Protein AF-A0A0H4SZU3-F1 (afdb_monomer)

Solvent-accessible surface area (backbone atoms only — not comparable to full-atom values): 15158 Å² total; per-residue (Å²): 132,85,80,82,52,77,74,52,58,73,70,53,52,63,69,58,50,40,50,52,24,58,76,71,74,43,83,69,81,79,54,65,67,61,48,42,52,54,54,49,53,54,66,75,46,71,90,87,86,88,85,87,83,88,83,86,90,81,87,85,87,89,80,91,82,87,86,86,85,83,88,84,84,89,82,82,82,88,76,73,66,69,71,74,76,61,68,74,71,88,71,77,79,74,81,74,88,73,49,71,70,58,69,69,43,54,51,30,43,55,51,35,54,58,52,54,74,75,48,78,90,61,58,19,83,62,27,90,79,36,86,91,40,54,59,68,64,57,84,67,78,54,88,83,35,52,45,62,69,59,38,86,95,41,75,72,71,95,54,82,86,77,59,64,47,76,83,37,57,82,43,44,98,80,60,25,38,74,40,84,32,82,56,67,72,63,58,74,82,56,53,47,49,49,32,25,41,32,68,44,89,85,52,52,70,72,61,47,50,55,42,48,53,57,26,54,79,67,59,35,49,59,75,74,74,77,82,90,128

Radius of gyration: 34.14 Å; Cα contacts (8 Å, |Δi|>4): 196; chains: 1; bounding box: 71×80×80 Å

Foldseek 3Di:
DDQDDLVVLVVDDLVVLLVLCVVVVHDSDDDSVVSSVVSVVCVVDPDDDDDDDDDDDDDDDDDDDDDDDDDDDDDDDPDPVVVVVPPDPPPPPDDADAADDDPVLVVLLVQQVVLVVVADPQFDVCCVPDVVGHRDHDDDDDPPDCQNVVPPVDHHDDDPVSDGDPSNPCADSSQAREDEDDAQVSLVPDDQRRHAYEYDPPHDPVRLVVNVVSCVVVNHHYPDDDDDD

Sequence (229 aa):
MTRPTPAEVRKMRKAELVAWCKELGLDVEGTVDTLRTRLLENIEKPPAEEAEGAPSAAEPAKAEEEPEEPQPEEAEPEAEEEEEAGRKTEGAHAPKAKPKLDPKVAQALKLRRVIASRRPAFRHQEWFRYQRLGEKWRNPKGMHSKIHRHFGYRPNVPSIGYRGPKAARGLHPSGFREVLVHNLRELEGIDPKVQAARIAGTVGTRKRLEIQAAAAEKGIRVLNRREEE

Structure (mmCIF, N/CA/C/O backbone):
data_AF-A0A0H4SZU3-F1
#
_entry.id   AF-A0A0H4SZU3-F1
#
loop_
_atom_site.group_PDB
_atom_site.id
_atom_site.type_symbol
_atom_site.label_atom_id
_atom_site.label_alt_id
_atom_site.label_comp_id
_atom_site.label_asym_id
_atom_site.label_entity_id
_atom_site.label_seq_id
_atom_site.pdbx_PDB_ins_code
_atom_site.Cartn_x
_atom_site.Cartn_y
_atom_site.Cartn_z
_atom_site.occupancy
_atom_site.B_iso_or_equiv
_atom_site.auth_seq_id
_atom_site.auth_comp_id
_atom_site.auth_asym_id
_atom_site.auth_atom_id
_atom_site.pdbx_PDB_model_num
ATOM 1 N N . MET A 1 1 ? -6.830 -63.341 16.239 1.00 55.31 1 MET A N 1
ATOM 2 C CA . MET A 1 1 ? -6.079 -62.113 16.576 1.00 55.31 1 MET A CA 1
ATOM 3 C C . MET A 1 1 ? -7.063 -61.106 17.146 1.00 55.31 1 MET A C 1
ATOM 5 O O . MET A 1 1 ? -8.159 -60.998 16.608 1.00 55.31 1 MET A O 1
ATOM 9 N N . THR A 1 2 ? -6.725 -60.444 18.251 1.00 74.88 2 THR A N 1
ATOM 10 C CA . THR A 1 2 ? -7.571 -59.404 18.863 1.00 74.88 2 THR A CA 1
ATOM 11 C C . THR A 1 2 ? -7.618 -58.183 17.944 1.00 74.88 2 THR A C 1
ATOM 13 O O . THR A 1 2 ? -6.581 -57.788 17.415 1.00 74.88 2 THR A O 1
ATOM 16 N N . ARG A 1 3 ? -8.809 -57.613 17.714 1.00 80.25 3 ARG A N 1
ATOM 17 C CA . ARG A 1 3 ? -8.973 -56.394 16.899 1.00 80.25 3 ARG A CA 1
ATOM 18 C C . ARG A 1 3 ? -8.253 -55.207 17.570 1.00 80.25 3 ARG A C 1
ATOM 20 O O . ARG A 1 3 ? -8.253 -55.154 18.801 1.00 80.25 3 ARG A O 1
ATOM 27 N N . PRO A 1 4 ? -7.670 -54.264 16.804 1.00 86.88 4 PRO A N 1
ATOM 28 C CA . PRO A 1 4 ? -6.975 -53.116 17.377 1.00 86.88 4 PRO A CA 1
ATOM 29 C C . PRO A 1 4 ? -7.969 -52.163 18.047 1.00 86.88 4 PRO A C 1
ATOM 31 O O . PRO A 1 4 ? -9.104 -52.009 17.588 1.00 86.88 4 PRO A O 1
ATOM 34 N N . THR A 1 5 ? -7.550 -51.500 19.126 1.00 87.50 5 THR A N 1
ATOM 35 C CA . THR A 1 5 ? -8.418 -50.539 19.827 1.00 87.50 5 THR A CA 1
ATOM 36 C C . THR A 1 5 ? -8.509 -49.208 19.063 1.00 87.50 5 THR A C 1
ATOM 38 O O . THR A 1 5 ? -7.564 -48.825 18.364 1.00 87.50 5 THR A O 1
ATOM 41 N N . PRO A 1 6 ? -9.593 -48.417 19.210 1.00 88.12 6 PRO A N 1
ATOM 42 C CA . PRO A 1 6 ? -9.706 -47.115 18.540 1.00 88.12 6 PRO A CA 1
ATOM 43 C C . PRO A 1 6 ? -8.552 -46.144 18.852 1.00 88.12 6 PRO A C 1
ATOM 45 O O . PRO A 1 6 ? -8.162 -45.334 18.008 1.00 88.12 6 PRO A O 1
ATOM 48 N N . ALA A 1 7 ? -7.976 -46.233 20.056 1.00 87.44 7 ALA A N 1
ATOM 49 C CA . ALA A 1 7 ? -6.823 -45.432 20.462 1.00 87.44 7 ALA A CA 1
ATOM 50 C C . ALA A 1 7 ? -5.539 -45.828 19.709 1.00 87.44 7 ALA A C 1
ATOM 52 O O . ALA A 1 7 ? -4.743 -44.956 19.350 1.00 87.44 7 ALA A O 1
ATOM 53 N N . GLU A 1 8 ? -5.355 -47.119 19.429 1.00 88.69 8 GLU A N 1
ATOM 54 C CA . GLU A 1 8 ? -4.227 -47.635 18.649 1.00 88.69 8 GLU A CA 1
ATOM 55 C C . GLU A 1 8 ? -4.334 -47.215 17.181 1.00 88.69 8 GLU A C 1
ATOM 57 O O . GLU A 1 8 ? -3.371 -46.682 16.629 1.00 88.69 8 GLU A O 1
ATOM 62 N N . VAL A 1 9 ? -5.521 -47.326 16.573 1.00 89.38 9 VAL A N 1
ATOM 63 C CA . VAL A 1 9 ? -5.770 -46.939 15.168 1.00 89.38 9 VAL A CA 1
ATOM 64 C C . VAL A 1 9 ? -5.398 -45.475 14.890 1.00 89.38 9 VAL A C 1
ATOM 66 O O . VAL A 1 9 ? -4.856 -45.141 13.830 1.00 89.38 9 VAL A O 1
ATOM 69 N N . ARG A 1 10 ? -5.621 -44.580 15.861 1.00 88.12 10 ARG A N 1
ATOM 70 C CA . ARG A 1 10 ? -5.244 -43.159 15.751 1.00 88.12 10 ARG A CA 1
ATOM 71 C C . ARG A 1 10 ? -3.725 -42.943 15.728 1.00 88.12 10 ARG A C 1
ATOM 73 O O . ARG A 1 10 ? -3.267 -42.000 15.084 1.00 88.12 10 ARG A O 1
ATOM 80 N N . LYS A 1 11 ? -2.948 -43.809 16.388 1.00 91.88 11 LYS A N 1
ATOM 81 C CA . LYS A 1 11 ? -1.477 -43.726 16.479 1.00 91.88 11 LYS A CA 1
ATOM 82 C C . LYS A 1 11 ? -0.752 -44.500 15.370 1.00 91.88 11 LYS A C 1
ATOM 84 O O . LYS A 1 11 ? 0.417 -44.213 15.114 1.00 91.88 11 LYS A O 1
ATOM 89 N N . MET A 1 12 ? -1.435 -45.424 14.692 1.00 92.19 12 MET A N 1
ATOM 90 C CA . MET A 1 12 ? -0.843 -46.265 13.650 1.00 92.19 12 MET A CA 1
ATOM 91 C C . MET A 1 12 ? -0.303 -45.472 12.455 1.00 92.19 12 MET A C 1
ATOM 93 O O . MET A 1 12 ? -0.865 -44.451 12.024 1.00 92.19 12 MET A O 1
ATOM 97 N N . ARG A 1 13 ? 0.795 -45.988 11.894 1.00 93.06 13 ARG A N 1
ATOM 98 C CA . ARG A 1 13 ? 1.403 -45.502 10.648 1.00 93.06 13 ARG A CA 1
ATOM 99 C C . ARG A 1 13 ? 0.680 -46.095 9.435 1.00 93.06 13 ARG A C 1
ATOM 101 O O . ARG A 1 13 ? 0.005 -47.114 9.521 1.00 93.06 13 ARG A O 1
ATOM 108 N N . LYS A 1 14 ? 0.862 -45.487 8.256 1.00 93.31 14 LYS A N 1
ATOM 109 C CA . LYS A 1 14 ? 0.172 -45.904 7.017 1.00 93.31 14 LYS A CA 1
ATOM 110 C C . LYS A 1 14 ? 0.343 -47.396 6.690 1.00 93.31 14 LYS A C 1
ATOM 112 O O . LYS A 1 14 ? -0.614 -48.026 6.264 1.00 93.31 14 LYS A O 1
ATOM 117 N N . ALA A 1 15 ? 1.540 -47.949 6.884 1.00 92.31 15 ALA A N 1
ATOM 118 C CA . ALA A 1 15 ? 1.821 -49.358 6.605 1.00 92.31 15 ALA A CA 1
ATOM 119 C C . ALA A 1 15 ? 0.995 -50.315 7.486 1.00 92.31 15 ALA A C 1
ATOM 121 O O . ALA A 1 15 ? 0.461 -51.295 6.978 1.00 92.31 15 ALA A O 1
ATOM 122 N N . GLU A 1 16 ? 0.838 -49.990 8.771 1.00 92.31 16 GLU A N 1
ATOM 123 C CA . GLU A 1 16 ? 0.053 -50.773 9.736 1.00 92.31 16 GLU A CA 1
ATOM 124 C C . GLU A 1 16 ? -1.443 -50.710 9.405 1.00 92.31 16 GLU A C 1
ATOM 126 O O . GLU A 1 16 ? -2.117 -51.735 9.396 1.00 92.31 16 GLU A O 1
ATOM 131 N N . LEU A 1 17 ? -1.947 -49.527 9.031 1.00 92.50 17 LEU A N 1
ATOM 132 C CA . LEU A 1 17 ? -3.336 -49.357 8.587 1.00 92.50 17 LEU A CA 1
ATOM 133 C C . LEU A 1 17 ? -3.639 -50.171 7.322 1.00 92.50 17 LEU A C 1
ATOM 135 O O . LEU A 1 17 ? -4.697 -50.784 7.225 1.00 92.50 17 LEU A O 1
ATOM 139 N N . VAL A 1 18 ? -2.710 -50.206 6.360 1.00 93.25 18 VAL A N 1
ATOM 140 C CA . VAL A 1 18 ? -2.856 -51.009 5.135 1.00 93.25 18 VAL A CA 1
ATOM 141 C C . VAL A 1 18 ? -2.820 -52.507 5.446 1.00 93.25 18 VAL A C 1
ATOM 143 O O . VAL A 1 18 ? -3.586 -53.252 4.842 1.00 93.25 18 VAL A O 1
ATOM 146 N N . ALA A 1 19 ? -1.966 -52.955 6.372 1.00 92.94 19 ALA A N 1
ATOM 147 C CA . ALA A 1 19 ? -1.920 -54.355 6.797 1.00 92.94 19 ALA A CA 1
ATOM 148 C C . ALA A 1 19 ? -3.256 -54.790 7.419 1.00 92.94 19 ALA A C 1
ATOM 150 O O . ALA A 1 19 ? -3.845 -55.767 6.966 1.00 92.94 19 ALA A O 1
ATOM 151 N N . TRP A 1 20 ? -3.796 -53.990 8.343 1.00 91.75 20 TRP A N 1
ATOM 152 C CA . TRP A 1 20 ? -5.103 -54.246 8.949 1.00 91.75 20 TRP A CA 1
ATOM 153 C C . TRP A 1 20 ? -6.258 -54.191 7.945 1.00 91.75 20 TRP A C 1
ATOM 155 O O . TRP A 1 20 ? -7.164 -55.017 8.015 1.00 91.75 20 TRP A O 1
ATOM 165 N N . CYS A 1 21 ? -6.225 -53.272 6.973 1.00 91.38 21 CYS A N 1
ATOM 166 C CA . CYS A 1 21 ? -7.228 -53.248 5.905 1.00 91.38 21 CYS A CA 1
ATOM 167 C C . CYS A 1 21 ? -7.171 -54.523 5.048 1.00 91.38 21 CYS A C 1
ATOM 169 O O . CYS A 1 21 ? -8.219 -55.072 4.733 1.00 91.38 21 CYS A O 1
ATOM 171 N N . LYS A 1 22 ? -5.977 -55.049 4.728 1.00 91.50 22 LYS A N 1
ATOM 172 C CA . LYS A 1 22 ? -5.839 -56.325 4.000 1.00 91.50 22 LYS A CA 1
ATOM 173 C C . LYS A 1 22 ? -6.355 -57.515 4.802 1.00 91.50 22 LYS A C 1
ATOM 175 O O . LYS A 1 22 ? -7.028 -58.368 4.236 1.00 91.50 22 LYS A O 1
ATOM 180 N N . GLU A 1 23 ? -6.044 -57.567 6.094 1.00 89.62 23 GLU A N 1
ATOM 181 C CA . GLU A 1 23 ? -6.491 -58.648 6.981 1.00 89.62 23 GLU A CA 1
ATOM 182 C C . GLU A 1 23 ? -8.012 -58.656 7.171 1.00 89.62 23 GLU A C 1
ATOM 184 O O . GLU A 1 23 ? -8.613 -59.721 7.270 1.00 89.62 23 GLU A O 1
ATOM 189 N N . LEU A 1 24 ? -8.641 -57.478 7.179 1.00 88.00 24 LEU A N 1
ATOM 190 C CA . LEU A 1 24 ? -10.090 -57.318 7.326 1.00 88.00 24 LEU A CA 1
ATOM 191 C C . LEU A 1 24 ? -10.841 -57.266 5.983 1.00 88.00 24 LEU A C 1
ATOM 193 O O . LEU A 1 24 ? -12.055 -57.083 5.984 1.00 88.00 24 LEU A O 1
ATOM 197 N N . GLY A 1 25 ? -10.145 -57.417 4.850 1.00 86.81 25 GLY A N 1
ATOM 198 C CA . GLY A 1 25 ? -10.749 -57.409 3.512 1.00 86.81 25 GLY A CA 1
ATOM 199 C C . GLY A 1 25 ? -11.290 -56.047 3.051 1.00 86.81 25 GLY A C 1
ATOM 200 O O . GLY A 1 25 ? -12.180 -56.000 2.209 1.00 86.81 25 GLY A O 1
ATOM 201 N N . LEU A 1 26 ? -10.776 -54.944 3.602 1.00 86.88 26 LEU A N 1
ATOM 202 C CA . LEU A 1 26 ? -11.163 -53.567 3.280 1.00 86.88 26 LEU A CA 1
ATOM 203 C C . LEU A 1 26 ? -10.269 -52.955 2.187 1.00 86.88 26 LEU A C 1
ATOM 205 O O . LEU A 1 26 ? -9.097 -53.311 2.034 1.00 86.88 26 LEU A O 1
ATOM 209 N N . ASP A 1 27 ? -10.797 -51.954 1.479 1.00 89.31 27 ASP A N 1
ATOM 210 C CA . ASP A 1 27 ? -10.071 -51.237 0.426 1.00 89.31 27 ASP A CA 1
ATOM 211 C C . ASP A 1 27 ? -8.811 -50.524 0.946 1.00 89.31 27 ASP A C 1
ATOM 213 O O . ASP A 1 27 ? -8.866 -49.619 1.788 1.00 89.31 27 ASP A O 1
ATOM 217 N N . VAL A 1 28 ? -7.666 -50.882 0.359 1.00 89.69 28 VAL A N 1
ATOM 218 C CA . VAL A 1 28 ? -6.320 -50.407 0.733 1.00 89.69 28 VAL A CA 1
ATOM 219 C C . VAL A 1 28 ? -5.913 -49.073 0.102 1.00 89.69 28 VAL A C 1
ATOM 221 O O . VAL A 1 28 ? -4.860 -48.521 0.431 1.00 89.69 28 VAL A O 1
ATOM 224 N N . GLU A 1 29 ? -6.718 -48.538 -0.811 1.00 86.62 29 GLU A N 1
ATOM 225 C CA . GLU A 1 29 ? -6.382 -47.320 -1.544 1.00 86.62 29 GLU A CA 1
ATOM 226 C C . GLU A 1 29 ? -6.798 -46.058 -0.776 1.00 86.62 29 GLU A C 1
ATOM 228 O O . GLU A 1 29 ? -7.949 -45.917 -0.351 1.00 86.62 29 GLU A O 1
ATOM 233 N N . GLY A 1 30 ? -5.860 -45.113 -0.614 1.00 88.19 30 GLY A N 1
ATOM 234 C CA . GLY A 1 30 ? -6.152 -43.782 -0.077 1.00 88.19 30 GLY A CA 1
ATOM 235 C C . GLY A 1 30 ? -5.073 -43.132 0.798 1.00 88.19 30 GLY A C 1
ATOM 236 O O . GLY A 1 30 ? -3.904 -43.548 0.869 1.00 88.19 30 GLY A O 1
ATOM 237 N N . THR A 1 31 ? -5.499 -42.051 1.452 1.00 91.25 31 THR A N 1
ATOM 238 C CA . THR A 1 31 ? -4.738 -41.263 2.434 1.00 91.25 31 THR A CA 1
ATOM 239 C C . THR A 1 31 ? -4.833 -41.918 3.819 1.00 91.25 31 THR A C 1
ATOM 241 O O . THR A 1 31 ? -5.690 -42.758 4.069 1.00 91.25 31 THR A O 1
ATOM 244 N N . VAL A 1 32 ? -3.943 -41.560 4.747 1.00 90.56 32 VAL A N 1
ATOM 245 C CA . VAL A 1 32 ? -3.935 -42.120 6.115 1.00 90.56 32 VAL A CA 1
ATOM 246 C C . VAL A 1 32 ? -5.287 -41.934 6.810 1.00 90.56 32 VAL A C 1
ATOM 248 O O . VAL A 1 32 ? -5.792 -42.868 7.423 1.00 90.56 32 VAL A O 1
ATOM 251 N N . ASP A 1 33 ? -5.904 -40.765 6.655 1.00 90.81 33 ASP A N 1
ATOM 252 C CA . ASP A 1 33 ? -7.172 -40.457 7.318 1.00 90.81 33 ASP A CA 1
ATOM 253 C C . ASP A 1 33 ? -8.339 -41.276 6.754 1.00 90.81 33 ASP A C 1
ATOM 255 O O . ASP A 1 33 ? -9.164 -41.751 7.526 1.00 90.81 33 ASP A O 1
ATOM 259 N N . THR A 1 34 ? -8.357 -41.548 5.442 1.00 92.62 34 THR A N 1
ATOM 260 C CA . THR A 1 34 ? -9.393 -42.395 4.821 1.00 92.62 34 THR A CA 1
ATOM 261 C C . THR A 1 34 ? -9.273 -43.859 5.241 1.00 92.62 34 THR A C 1
ATOM 263 O O . THR A 1 34 ? -10.274 -44.559 5.321 1.00 92.62 34 THR A O 1
ATOM 266 N N . LEU A 1 35 ? -8.054 -44.337 5.517 1.00 91.44 35 LEU A N 1
ATOM 267 C CA . LEU A 1 35 ? -7.836 -45.689 6.040 1.00 91.44 35 LEU A CA 1
ATOM 268 C C . LEU A 1 35 ? -8.251 -45.789 7.515 1.00 91.44 35 LEU A C 1
ATOM 270 O O . LEU A 1 35 ? -8.826 -46.793 7.922 1.00 91.44 35 LEU A O 1
ATOM 274 N N . ARG A 1 36 ? -8.014 -44.735 8.310 1.00 93.25 36 ARG A N 1
ATOM 275 C CA . ARG A 1 36 ? -8.440 -44.678 9.717 1.00 93.25 36 ARG A CA 1
ATOM 276 C C . ARG A 1 36 ? -9.955 -44.677 9.862 1.00 93.25 36 ARG A C 1
ATOM 278 O O . ARG A 1 36 ? -10.458 -45.423 10.691 1.00 93.25 36 ARG A O 1
ATOM 285 N N . THR A 1 37 ? -10.671 -43.870 9.077 1.00 92.69 37 THR A N 1
ATOM 286 C CA . THR A 1 37 ? -12.141 -43.814 9.152 1.00 92.69 37 THR A CA 1
ATOM 287 C C . THR A 1 37 ? -12.760 -45.161 8.801 1.00 92.69 37 THR A C 1
ATOM 289 O O . THR A 1 37 ? -13.546 -45.675 9.585 1.00 92.69 37 THR A O 1
ATOM 292 N N . ARG A 1 38 ? -12.318 -45.795 7.706 1.00 90.50 38 ARG A N 1
ATOM 293 C CA . ARG A 1 38 ? -12.796 -47.128 7.296 1.00 90.50 38 ARG A CA 1
ATOM 294 C C . ARG A 1 38 ? -12.530 -48.200 8.353 1.00 90.50 38 ARG A C 1
ATOM 296 O O . ARG A 1 38 ? -13.395 -49.024 8.632 1.00 90.50 38 ARG A O 1
ATOM 303 N N . LEU A 1 39 ? -11.332 -48.196 8.944 1.00 89.44 39 LEU A N 1
ATOM 304 C CA . LEU A 1 39 ? -10.972 -49.168 9.975 1.00 89.44 39 LEU A CA 1
ATOM 305 C C . LEU A 1 39 ? -11.804 -48.967 11.251 1.00 89.44 39 LEU A C 1
ATOM 307 O O . LEU A 1 39 ? -12.258 -49.946 11.833 1.00 89.44 39 LEU A O 1
ATOM 311 N N . LEU A 1 40 ? -12.036 -47.716 11.662 1.00 90.75 40 LEU A N 1
ATOM 312 C CA . LEU A 1 40 ? -12.873 -47.384 12.819 1.00 90.75 40 LEU A CA 1
ATOM 313 C C . LEU A 1 40 ? -14.345 -47.752 12.590 1.00 90.75 40 LEU A C 1
ATOM 315 O O . LEU A 1 40 ? -14.944 -48.364 13.467 1.00 90.75 40 LEU A O 1
ATOM 319 N N . GLU A 1 41 ? -14.894 -47.479 11.405 1.00 87.00 41 GLU A N 1
ATOM 320 C CA . GLU A 1 41 ? -16.267 -47.854 11.035 1.00 87.00 41 GLU A CA 1
ATOM 321 C C . GLU A 1 41 ? -16.493 -49.375 11.113 1.00 87.00 41 GLU A C 1
ATOM 323 O O . GLU A 1 41 ? -17.528 -49.827 11.599 1.00 87.00 41 GLU A O 1
ATOM 328 N N . ASN A 1 42 ? -15.506 -50.180 10.707 1.00 85.81 42 ASN A N 1
ATOM 329 C CA . ASN A 1 42 ? -15.571 -51.643 10.808 1.00 85.81 42 ASN A CA 1
ATOM 330 C C . ASN A 1 42 ? -15.378 -52.172 12.246 1.00 85.81 42 ASN A C 1
ATOM 332 O O . ASN A 1 42 ? -15.813 -53.275 12.579 1.00 85.81 42 ASN A O 1
ATOM 336 N N . ILE A 1 43 ? -14.702 -51.410 13.113 1.00 82.38 43 ILE A N 1
ATOM 337 C CA . ILE A 1 43 ? -14.562 -51.746 14.538 1.00 82.38 43 ILE A CA 1
ATOM 338 C C . ILE A 1 43 ? -15.862 -51.428 15.285 1.00 82.38 43 ILE A C 1
ATOM 340 O O . ILE A 1 43 ? -16.296 -52.237 16.102 1.00 82.38 43 ILE A O 1
ATOM 344 N N . GLU A 1 44 ? -16.487 -50.287 14.986 1.00 74.38 44 GLU A N 1
ATOM 345 C CA . GLU A 1 44 ? -17.755 -49.856 15.589 1.00 74.38 44 GLU A CA 1
ATOM 346 C C . GLU A 1 44 ? -18.950 -50.687 15.104 1.00 74.38 44 GLU A C 1
ATOM 348 O O . GLU A 1 44 ? -19.911 -50.872 15.850 1.00 74.38 44 GLU A O 1
ATOM 353 N N . LYS A 1 45 ? -18.886 -51.231 13.883 1.00 67.31 45 LYS A N 1
ATOM 354 C CA . LYS A 1 45 ? -19.944 -52.060 13.302 1.00 67.31 45 LYS A CA 1
ATOM 355 C C . LYS A 1 45 ? -19.494 -53.522 13.175 1.00 67.31 45 LYS A C 1
ATOM 357 O O . LYS A 1 45 ? -18.949 -53.906 12.141 1.00 67.31 45 LYS A O 1
ATOM 362 N N . PRO A 1 46 ? -19.699 -54.375 14.196 1.00 55.44 46 PRO A N 1
ATOM 363 C CA . PRO A 1 46 ? -19.496 -55.809 14.024 1.00 55.44 46 PRO A CA 1
ATOM 364 C C . PRO A 1 46 ? -20.473 -56.360 12.960 1.00 55.44 46 PRO A C 1
ATOM 366 O O . PRO A 1 46 ? -21.615 -55.899 12.894 1.00 55.44 46 PRO A O 1
ATOM 369 N N . PRO A 1 47 ? -20.055 -57.315 12.107 1.00 41.34 47 PRO A N 1
ATOM 370 C CA . PRO A 1 47 ? -20.937 -57.907 11.105 1.00 41.34 47 PRO A CA 1
ATOM 371 C C . PRO A 1 47 ? -22.051 -58.717 11.781 1.00 41.34 47 PRO A C 1
ATOM 373 O O . PRO A 1 47 ? -21.774 -59.534 12.657 1.00 41.34 47 PRO A O 1
ATOM 376 N N . ALA A 1 48 ? -23.293 -58.479 11.356 1.00 36.56 48 ALA A N 1
ATOM 377 C CA . ALA A 1 48 ? -24.484 -59.201 11.785 1.00 36.56 48 ALA A CA 1
ATOM 378 C C . ALA A 1 48 ? -25.143 -59.902 10.582 1.00 36.56 48 ALA A C 1
ATOM 380 O O . ALA A 1 48 ? -25.788 -59.241 9.775 1.00 36.56 48 ALA A O 1
ATOM 381 N N . GLU A 1 49 ? -24.966 -61.222 10.512 1.00 34.41 49 GLU A N 1
ATOM 382 C CA . GLU A 1 49 ? -25.887 -62.277 10.039 1.00 34.41 49 GLU A CA 1
ATOM 383 C C . GLU A 1 49 ? -25.534 -63.466 10.972 1.00 34.41 49 GLU A C 1
ATOM 385 O O . GLU A 1 49 ? -24.355 -63.782 11.101 1.00 34.41 49 GLU A O 1
ATOM 390 N N . GLU A 1 50 ? -26.395 -64.012 11.841 1.00 29.56 50 GLU A N 1
ATOM 391 C CA . GLU A 1 50 ? -27.683 -64.679 11.599 1.00 29.56 50 GLU A CA 1
ATOM 392 C C . GLU A 1 50 ? -28.697 -64.504 12.767 1.00 29.56 50 GLU A C 1
ATOM 394 O O . GLU A 1 50 ? -28.312 -64.321 13.921 1.00 29.56 50 GLU A O 1
ATOM 399 N N . ALA A 1 51 ? -29.983 -64.687 12.423 1.00 28.50 51 ALA A N 1
ATOM 400 C CA . ALA A 1 51 ? -31.175 -64.960 13.252 1.00 28.50 51 ALA A CA 1
ATOM 401 C C . ALA A 1 51 ? -32.038 -63.783 13.782 1.00 28.50 51 ALA A C 1
ATOM 403 O O . ALA A 1 51 ? -31.938 -63.332 14.918 1.00 28.50 51 ALA A O 1
ATOM 404 N N . GLU A 1 52 ? -32.932 -63.361 12.881 1.00 26.86 52 GLU A N 1
ATOM 405 C CA . GLU A 1 52 ? -34.331 -62.907 13.009 1.00 26.86 52 GLU A CA 1
ATOM 406 C C . GLU A 1 52 ? -35.017 -62.777 14.388 1.00 26.86 52 GLU A C 1
ATOM 408 O O . GLU A 1 52 ? -34.985 -63.676 15.224 1.00 26.86 52 GLU A O 1
ATOM 413 N N . GLY A 1 53 ? -35.840 -61.720 14.510 1.00 24.91 53 GLY A N 1
ATOM 414 C CA . GLY A 1 53 ? -37.027 -61.727 15.375 1.00 24.91 53 GLY A CA 1
ATOM 415 C C . GLY A 1 53 ? -37.544 -60.351 15.813 1.00 24.91 53 GLY A C 1
ATOM 416 O O . GLY A 1 53 ? -37.263 -59.918 16.924 1.00 24.91 53 GLY A O 1
ATOM 417 N N . ALA A 1 54 ? -38.347 -59.676 14.982 1.00 28.44 54 ALA A N 1
ATOM 418 C CA . ALA A 1 54 ? -39.281 -58.628 15.440 1.00 28.44 54 ALA A CA 1
ATOM 419 C C . ALA A 1 54 ? -40.496 -59.289 16.140 1.00 28.44 54 ALA A C 1
ATOM 421 O O . ALA A 1 54 ? -40.844 -60.402 15.734 1.00 28.44 54 ALA A O 1
ATOM 422 N N . PRO A 1 55 ? -41.160 -58.676 17.153 1.00 36.03 55 PRO A N 1
ATOM 423 C CA . PRO A 1 55 ? -42.067 -57.519 16.963 1.00 36.03 55 PRO A CA 1
ATOM 424 C C . PRO A 1 55 ? -42.023 -56.470 18.117 1.00 36.03 55 PRO A C 1
ATOM 426 O O . PRO A 1 55 ? -41.628 -56.766 19.233 1.00 36.03 55 PRO A O 1
ATOM 429 N N . SER A 1 56 ? -42.189 -55.169 17.850 1.00 26.47 56 SER A N 1
ATOM 430 C CA . SER A 1 56 ? -43.423 -54.343 17.888 1.00 26.47 56 SER A CA 1
ATOM 431 C C . SER A 1 56 ? -44.085 -54.076 19.264 1.00 26.47 56 SER A C 1
ATOM 433 O O . SER A 1 56 ? -44.640 -54.982 19.874 1.00 26.47 56 SER A O 1
ATOM 435 N N . ALA A 1 57 ? -44.144 -52.771 19.593 1.00 26.39 57 ALA A N 1
ATOM 436 C CA . ALA A 1 57 ? -45.104 -52.015 20.425 1.00 26.39 57 ALA A CA 1
ATOM 437 C C . ALA A 1 57 ? -45.034 -52.025 21.977 1.00 26.39 57 ALA A C 1
ATOM 439 O O . ALA A 1 57 ? -45.215 -53.058 22.608 1.00 26.39 57 ALA A O 1
ATOM 440 N N . ALA A 1 58 ? -44.940 -50.796 22.535 1.00 28.08 58 ALA A N 1
ATOM 441 C CA . ALA A 1 58 ? -45.672 -50.220 23.692 1.00 28.08 58 ALA A CA 1
ATOM 442 C C . ALA A 1 58 ? -44.796 -49.532 24.778 1.00 28.08 58 ALA A C 1
ATOM 444 O O . ALA A 1 58 ? -44.065 -50.183 25.514 1.00 28.08 58 ALA A O 1
ATOM 445 N N . GLU A 1 59 ? -44.946 -48.207 24.926 1.00 27.45 59 GLU A N 1
ATOM 446 C CA . GLU A 1 59 ? -44.929 -47.510 26.237 1.00 27.45 59 GLU A CA 1
ATOM 447 C C . GLU A 1 59 ? -46.218 -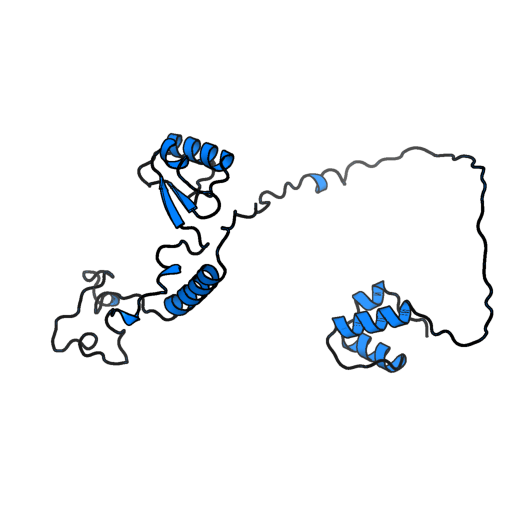47.889 27.021 1.00 27.45 59 GLU A C 1
ATOM 449 O O . GLU A 1 59 ? -47.175 -48.271 26.334 1.00 27.45 59 GLU A O 1
ATOM 454 N N . PRO A 1 60 ? -46.352 -47.759 28.377 1.00 35.00 60 PRO A N 1
ATOM 455 C CA . PRO A 1 60 ? -45.761 -46.701 29.229 1.00 35.00 60 PRO A CA 1
ATOM 456 C C . PRO A 1 60 ? -45.411 -47.019 30.728 1.00 35.00 60 PRO A C 1
ATOM 458 O O . PRO A 1 60 ? -45.888 -47.979 31.318 1.00 35.00 60 PRO A O 1
ATOM 461 N N . ALA A 1 61 ? -44.695 -46.062 31.352 1.00 27.17 61 ALA A N 1
ATOM 462 C CA . ALA A 1 61 ? -44.809 -45.520 32.734 1.00 27.17 61 ALA A CA 1
ATOM 463 C C . ALA A 1 61 ? -44.323 -46.244 34.033 1.00 27.17 61 ALA A C 1
ATOM 465 O O . ALA A 1 61 ? -44.653 -47.393 34.299 1.00 27.17 61 ALA A O 1
ATOM 466 N N . LYS A 1 62 ? -43.751 -45.378 34.916 1.00 22.89 62 LYS A N 1
ATOM 467 C CA . LYS A 1 62 ? -43.456 -45.423 36.384 1.00 22.89 62 LYS A CA 1
ATOM 468 C C . LYS A 1 62 ? -42.251 -46.252 36.867 1.00 22.89 62 LYS A C 1
ATOM 470 O O . LYS A 1 62 ? -42.008 -47.309 36.317 1.00 22.89 62 LYS A O 1
ATOM 475 N N . ALA A 1 63 ? -41.555 -45.962 37.973 1.00 27.12 63 ALA A N 1
ATOM 476 C CA . ALA A 1 63 ? -41.195 -44.815 38.838 1.00 27.12 63 ALA A CA 1
ATOM 477 C C . ALA A 1 63 ? -40.593 -45.452 40.125 1.00 27.12 63 ALA A C 1
ATOM 479 O O . ALA A 1 63 ? -41.057 -46.530 40.486 1.00 27.12 63 ALA A O 1
ATOM 480 N N . GLU A 1 64 ? -39.666 -44.753 40.806 1.00 27.33 64 GLU A N 1
ATOM 481 C CA . GLU A 1 64 ? -39.077 -45.045 42.150 1.00 27.33 64 GLU A CA 1
ATOM 482 C C . GLU A 1 64 ? -38.000 -46.168 42.160 1.00 27.33 64 GLU A C 1
ATOM 484 O O . GLU A 1 64 ? -38.128 -47.142 41.429 1.00 27.33 64 GLU A O 1
ATOM 489 N N . GLU A 1 65 ? -36.856 -46.116 42.864 1.00 27.03 65 GLU A N 1
ATOM 490 C CA . GLU A 1 65 ? -36.419 -45.389 44.074 1.00 27.03 65 GLU A CA 1
ATOM 491 C C . GLU A 1 65 ? -34.862 -45.446 44.184 1.00 27.03 65 GLU A C 1
ATOM 493 O O . GLU A 1 65 ? -34.259 -46.437 43.764 1.00 27.03 65 GLU A O 1
ATOM 498 N N . GLU A 1 66 ? -34.205 -44.408 44.730 1.00 30.19 66 GLU A N 1
ATOM 499 C CA . GLU A 1 66 ? -32.797 -44.442 45.210 1.00 30.19 66 GLU A CA 1
ATOM 500 C C . GLU A 1 66 ? -32.706 -45.160 46.579 1.00 30.19 66 GLU A C 1
ATOM 502 O O . GLU A 1 66 ? -33.728 -45.267 47.259 1.00 30.19 66 GLU A O 1
ATOM 507 N N . PRO A 1 67 ? -31.520 -45.631 47.033 1.00 35.62 67 PRO A N 1
ATOM 508 C CA . PRO A 1 67 ? -30.807 -44.810 48.030 1.00 35.62 67 PRO A CA 1
ATOM 509 C C . PRO A 1 67 ? -29.254 -44.882 48.038 1.00 35.62 67 PRO A C 1
ATOM 511 O O . PRO A 1 67 ? -28.653 -45.944 47.893 1.00 35.62 67 PRO A O 1
ATOM 514 N N . GLU A 1 68 ? -28.673 -43.700 48.289 1.00 30.86 68 GLU A N 1
ATOM 515 C CA . GLU A 1 68 ? -27.662 -43.310 49.304 1.00 30.86 68 GLU A CA 1
ATOM 516 C C . GLU A 1 68 ? -26.180 -43.777 49.253 1.00 30.86 68 GLU A C 1
ATOM 518 O O . GLU A 1 68 ? -25.835 -44.956 49.188 1.00 30.86 68 GLU A O 1
ATOM 523 N N . GLU A 1 69 ? -25.303 -42.764 49.342 1.00 32.09 69 GLU A N 1
ATOM 524 C CA . GLU A 1 69 ? -23.831 -42.776 49.408 1.00 32.09 69 GLU A CA 1
ATOM 525 C C . GLU A 1 69 ? -23.268 -43.372 50.720 1.00 32.09 69 GLU A C 1
ATOM 527 O O . GLU A 1 69 ? -23.985 -43.531 51.710 1.00 32.09 69 GLU A O 1
ATOM 532 N N . PRO A 1 70 ? -21.941 -43.613 50.790 1.00 33.59 70 PRO A N 1
ATOM 533 C CA . PRO A 1 70 ? -21.152 -42.684 51.611 1.00 33.59 70 PRO A CA 1
ATOM 534 C C . PRO A 1 70 ? -19.791 -42.275 51.009 1.00 33.59 70 PRO A C 1
ATOM 536 O O . PRO A 1 70 ? -19.081 -43.073 50.395 1.00 33.59 70 PRO A O 1
ATOM 539 N N . GLN A 1 71 ? -19.414 -41.019 51.266 1.00 33.97 71 GLN A N 1
ATOM 540 C CA . GLN A 1 71 ? -18.081 -40.435 51.056 1.00 33.97 71 GLN A CA 1
ATOM 541 C C . GLN A 1 71 ? -17.050 -40.986 52.064 1.00 33.97 71 GLN A C 1
ATOM 543 O O . GLN A 1 71 ? -17.424 -41.442 53.149 1.00 33.97 71 GLN A O 1
ATOM 548 N N . PRO A 1 72 ? -15.745 -40.871 51.759 1.00 33.56 72 PRO A N 1
ATOM 549 C CA . PRO A 1 72 ? -14.854 -40.269 52.753 1.00 33.56 72 PRO A CA 1
ATOM 550 C C . PRO A 1 72 ? -13.926 -39.177 52.187 1.00 33.56 72 PRO A C 1
ATOM 552 O O . PRO A 1 72 ? -13.499 -39.218 51.034 1.00 33.56 72 PRO A O 1
ATOM 555 N N . GLU A 1 73 ? -13.647 -38.221 53.075 1.00 32.12 73 GLU A N 1
ATOM 556 C CA . GLU A 1 73 ? -12.880 -36.978 52.950 1.00 32.12 73 GLU A CA 1
ATOM 557 C C . GLU A 1 73 ? -11.376 -37.149 52.639 1.00 32.12 73 GLU A C 1
ATOM 559 O O . GLU A 1 73 ? -10.718 -38.085 53.090 1.00 32.12 73 GLU A O 1
ATOM 564 N N . GLU A 1 74 ? -10.881 -36.168 51.876 1.00 27.95 74 GLU A N 1
ATOM 565 C CA . GLU A 1 74 ? -9.622 -35.405 51.978 1.00 27.95 74 GLU A CA 1
ATOM 566 C C . GLU A 1 74 ? -8.298 -36.078 52.405 1.00 27.95 74 GLU A C 1
ATOM 568 O O . GLU A 1 74 ? -8.069 -36.437 53.559 1.00 27.95 74 GLU A O 1
ATOM 573 N N . ALA A 1 75 ? -7.335 -36.047 51.473 1.00 28.70 75 ALA A N 1
ATOM 574 C CA . ALA A 1 75 ? -5.919 -35.820 51.767 1.00 28.70 75 ALA A CA 1
ATOM 575 C C . ALA A 1 75 ? -5.246 -35.107 50.573 1.00 28.70 75 ALA A C 1
ATOM 577 O O . ALA A 1 75 ? -5.014 -35.713 49.525 1.00 28.70 75 ALA A O 1
ATOM 578 N N . GLU A 1 76 ? -4.952 -33.816 50.740 1.00 30.22 76 GLU A N 1
ATOM 579 C CA . GLU A 1 76 ? -4.130 -32.983 49.848 1.00 30.22 76 GLU A CA 1
ATOM 580 C C . GLU A 1 76 ? -2.700 -33.547 49.685 1.00 30.22 76 GLU A C 1
ATOM 582 O O . GLU A 1 76 ? -2.135 -34.128 50.619 1.00 30.22 76 GLU A O 1
ATOM 587 N N . PRO A 1 77 ? -2.081 -33.351 48.506 1.00 30.97 77 PRO A N 1
ATOM 588 C CA . PRO A 1 77 ? -1.066 -32.299 48.443 1.00 30.97 77 PRO A CA 1
ATOM 589 C C . PRO A 1 77 ? -1.343 -31.279 47.326 1.00 30.97 77 PRO A C 1
ATOM 591 O O . PRO A 1 77 ? -0.917 -31.433 46.180 1.00 30.97 77 PRO A O 1
ATOM 594 N N . GLU A 1 78 ? -1.997 -30.184 47.710 1.00 37.00 78 GLU A N 1
ATOM 595 C CA . GLU A 1 78 ? -1.933 -28.884 47.047 1.00 37.00 78 GLU A CA 1
ATOM 596 C C . GLU A 1 78 ? -0.532 -28.289 47.276 1.00 37.00 78 GLU A C 1
ATOM 598 O O . GLU A 1 78 ? -0.259 -27.655 48.292 1.00 37.00 78 GLU A O 1
ATOM 603 N N . ALA A 1 79 ? 0.414 -28.557 46.374 1.00 32.84 79 ALA A N 1
ATOM 604 C CA . ALA A 1 79 ? 1.697 -27.834 46.353 1.00 32.84 79 ALA 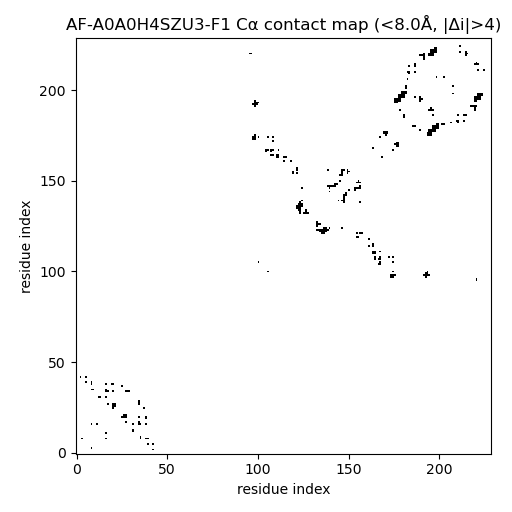A CA 1
ATOM 605 C C . ALA A 1 79 ? 2.430 -27.870 45.003 1.00 32.84 79 ALA A C 1
ATOM 607 O O . ALA A 1 79 ? 3.372 -27.104 44.814 1.00 32.84 79 ALA A O 1
ATOM 608 N N . GLU A 1 80 ? 2.019 -28.716 44.051 1.00 30.86 80 GLU A N 1
ATOM 609 C CA . GLU A 1 80 ? 2.700 -28.826 42.749 1.00 30.86 80 GLU A CA 1
ATOM 610 C C . GLU A 1 80 ? 1.803 -28.466 41.547 1.00 30.86 80 GLU A C 1
ATOM 612 O O . GLU A 1 80 ? 2.321 -28.202 40.465 1.00 30.86 80 GLU A O 1
ATOM 617 N N . GLU A 1 81 ? 0.480 -28.344 41.728 1.00 29.05 81 GLU A N 1
ATOM 618 C CA . GLU A 1 81 ? -0.449 -27.959 40.647 1.00 29.05 81 GLU A CA 1
ATOM 619 C C . GLU A 1 81 ? -0.791 -26.454 40.602 1.00 29.05 81 GLU A C 1
ATOM 621 O O . GLU A 1 81 ? -1.245 -25.956 39.570 1.00 29.05 81 GLU A O 1
ATOM 626 N N . GLU A 1 82 ? -0.489 -25.678 41.650 1.00 27.91 82 GLU A N 1
ATOM 627 C CA . GLU A 1 82 ? -0.736 -24.225 41.639 1.00 27.91 82 GLU A CA 1
ATOM 628 C C . GLU A 1 82 ? 0.351 -23.408 40.911 1.00 27.91 82 GLU A C 1
ATOM 630 O O . GLU A 1 82 ? 0.086 -22.293 40.454 1.00 27.91 82 GLU A O 1
ATOM 635 N N . GLU A 1 83 ? 1.553 -23.956 40.696 1.00 29.61 83 GLU A N 1
ATOM 636 C CA . GLU A 1 83 ? 2.600 -23.269 39.918 1.00 29.61 83 GLU A CA 1
ATOM 637 C C . GLU A 1 83 ? 2.428 -23.414 38.393 1.00 29.61 83 GLU A C 1
ATOM 639 O O . GLU A 1 83 ? 2.913 -22.563 37.640 1.00 29.61 83 GLU A O 1
ATOM 644 N N . GLU A 1 84 ? 1.679 -24.409 37.898 1.00 29.78 84 GLU A N 1
ATOM 645 C CA . GLU A 1 84 ? 1.418 -24.555 36.454 1.00 29.78 84 GLU A CA 1
ATOM 646 C C . GLU A 1 84 ? 0.095 -23.919 35.984 1.00 29.78 84 GLU A C 1
ATOM 648 O O . GLU A 1 84 ? -0.120 -23.738 34.783 1.00 29.78 84 GLU A O 1
ATOM 653 N N . ALA A 1 85 ? -0.747 -23.453 36.912 1.00 29.34 85 ALA A N 1
ATOM 654 C CA . ALA A 1 85 ? -1.910 -22.603 36.630 1.00 29.34 85 ALA A CA 1
ATOM 655 C C . ALA A 1 85 ? -1.562 -21.095 36.550 1.00 29.34 85 ALA A C 1
ATOM 657 O O . ALA A 1 85 ? -2.422 -20.254 36.278 1.00 29.34 85 ALA A O 1
ATOM 658 N N . GLY A 1 86 ? -0.285 -20.740 36.745 1.00 30.09 86 GLY A N 1
ATOM 659 C CA . GLY A 1 86 ? 0.221 -19.364 36.795 1.00 30.09 86 GLY A CA 1
ATOM 660 C C . GLY A 1 86 ? 0.896 -18.850 35.522 1.00 30.09 86 GLY A C 1
ATOM 661 O O . GLY A 1 86 ? 1.369 -17.710 35.500 1.00 30.09 86 GLY A O 1
ATOM 662 N N . ARG A 1 87 ? 0.947 -19.620 34.426 1.00 27.88 87 ARG A N 1
ATOM 663 C CA . ARG A 1 87 ? 1.515 -19.121 33.164 1.00 27.88 87 ARG A CA 1
ATOM 664 C C . ARG A 1 87 ? 0.451 -18.363 32.379 1.00 27.88 87 ARG A C 1
ATOM 666 O O . ARG A 1 87 ? -0.136 -18.872 31.427 1.00 27.88 87 ARG A O 1
ATOM 673 N N . LYS A 1 88 ? 0.224 -17.102 32.765 1.00 28.25 88 LYS A N 1
ATOM 674 C CA . LYS A 1 88 ? -0.419 -16.111 31.893 1.00 28.25 88 LYS A CA 1
ATOM 675 C C . LYS A 1 88 ? 0.224 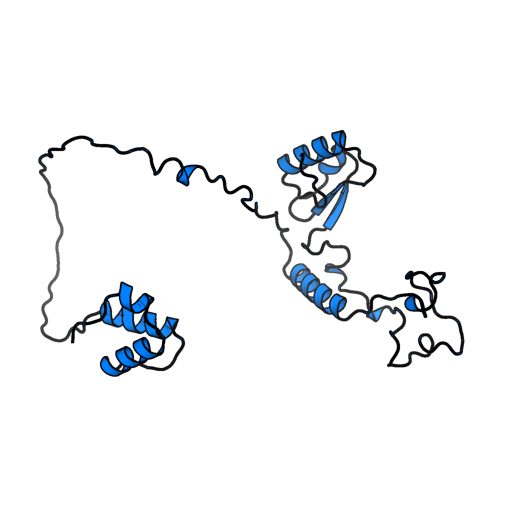-16.238 30.514 1.00 28.25 88 LYS A C 1
ATOM 677 O O . LYS A 1 88 ? 1.405 -15.944 30.342 1.00 28.25 88 LYS A O 1
ATOM 682 N N . THR A 1 89 ? -0.536 -16.704 29.527 1.00 31.39 89 THR A N 1
ATOM 683 C CA . THR A 1 89 ? -0.145 -16.606 28.124 1.00 31.39 89 THR A CA 1
ATOM 684 C C . THR A 1 89 ? -0.186 -15.124 27.763 1.00 31.39 89 THR A C 1
ATOM 686 O O . THR A 1 89 ? -1.193 -14.616 27.262 1.00 31.39 89 THR A O 1
ATOM 689 N N . GLU A 1 90 ? 0.879 -14.403 28.101 1.00 33.06 90 GLU A N 1
ATOM 690 C CA . GLU A 1 90 ? 1.122 -13.033 27.670 1.00 33.06 90 GLU A CA 1
ATOM 691 C C . GLU A 1 90 ? 1.238 -13.044 26.145 1.00 33.06 90 GLU A C 1
ATOM 693 O O . GLU A 1 90 ? 2.283 -13.331 25.567 1.00 33.06 90 GLU A O 1
ATOM 698 N N . GLY A 1 91 ? 0.102 -12.849 25.476 1.00 48.53 91 GLY A N 1
ATOM 699 C CA . GLY A 1 91 ? 0.035 -12.859 24.019 1.00 48.53 91 GLY A CA 1
ATOM 700 C C . GLY A 1 91 ? -1.158 -13.585 23.411 1.00 48.53 91 GLY A C 1
ATOM 701 O O . GLY A 1 91 ? -1.034 -14.104 22.302 1.00 48.53 91 GLY A O 1
ATOM 702 N N . ALA A 1 92 ? -2.325 -13.622 24.063 1.00 49.84 92 ALA A N 1
ATOM 703 C CA . ALA A 1 92 ? -3.558 -13.993 23.370 1.00 49.84 92 ALA A CA 1
ATOM 704 C C . ALA A 1 92 ? -3.769 -13.043 22.169 1.00 49.84 92 ALA A C 1
ATOM 706 O O . ALA A 1 92 ? -4.158 -11.885 22.324 1.00 49.84 92 ALA A O 1
ATOM 707 N N . HIS A 1 93 ? -3.459 -13.507 20.951 1.00 61.78 93 HIS A N 1
ATOM 708 C CA . HIS A 1 93 ? -3.586 -12.709 19.732 1.00 61.78 93 HIS A CA 1
ATOM 709 C C . HIS A 1 93 ? -5.067 -12.402 19.477 1.00 61.78 93 HIS A C 1
ATOM 711 O O . HIS A 1 93 ? -5.797 -13.197 18.876 1.00 61.78 93 HIS A O 1
ATOM 717 N N . ALA A 1 94 ? -5.509 -11.220 19.907 1.00 70.00 94 ALA A N 1
ATOM 718 C CA . ALA A 1 94 ? -6.856 -10.745 19.643 1.00 70.00 94 ALA A CA 1
ATOM 719 C C . ALA A 1 94 ? -7.083 -10.652 18.117 1.00 70.00 94 ALA A C 1
ATOM 721 O O . ALA A 1 94 ? -6.330 -9.964 17.409 1.00 70.00 94 ALA A O 1
ATOM 722 N N . PRO A 1 95 ? -8.101 -11.338 17.563 1.00 76.44 95 PRO A N 1
ATOM 723 C CA . PRO A 1 95 ? -8.345 -11.331 16.130 1.00 76.44 95 PRO A CA 1
ATOM 724 C C . PRO A 1 95 ? -8.692 -9.915 15.662 1.00 76.44 95 PRO A C 1
ATOM 726 O O . PRO A 1 95 ? -9.688 -9.315 16.058 1.00 76.44 95 PRO A O 1
ATOM 729 N N . LYS A 1 96 ? -7.860 -9.365 14.772 1.00 80.69 96 LYS A N 1
ATOM 730 C CA . LYS A 1 96 ? -8.070 -8.017 14.231 1.00 80.69 96 LYS A CA 1
ATOM 731 C C . LYS A 1 96 ? -9.362 -7.976 13.410 1.00 80.69 96 LYS A C 1
ATOM 733 O O . LYS A 1 96 ? -9.525 -8.786 12.494 1.00 80.69 96 LYS A O 1
ATOM 738 N N . ALA A 1 97 ? -10.209 -6.975 13.655 1.00 83.94 97 ALA A N 1
ATOM 739 C CA . ALA A 1 97 ? -11.451 -6.764 12.910 1.00 83.94 97 ALA A CA 1
ATOM 740 C C . ALA A 1 97 ? -11.210 -6.779 11.388 1.00 83.94 97 ALA A C 1
ATOM 742 O O . ALA A 1 97 ? -10.286 -6.123 10.884 1.00 83.94 97 ALA A O 1
ATOM 743 N N . LYS A 1 98 ? -12.021 -7.553 10.658 1.00 87.75 98 LYS A N 1
ATOM 744 C CA . LYS A 1 98 ? -11.991 -7.656 9.190 1.00 87.75 98 LYS A CA 1
ATOM 745 C C . LYS A 1 98 ? -13.153 -6.851 8.590 1.00 87.75 98 LYS A C 1
ATOM 747 O O . LYS A 1 98 ? -14.231 -6.837 9.182 1.00 87.75 98 LYS A O 1
ATOM 752 N N . PRO A 1 99 ? -12.961 -6.203 7.429 1.00 90.81 99 PRO A N 1
ATOM 753 C CA . PRO A 1 99 ? -14.030 -5.459 6.774 1.00 90.81 99 PRO A CA 1
ATOM 754 C C . PRO A 1 99 ? -15.086 -6.396 6.186 1.00 90.81 99 PRO A C 1
ATOM 756 O O . PRO A 1 99 ? -14.774 -7.509 5.753 1.00 90.81 99 PRO A O 1
ATOM 759 N N . LYS A 1 100 ? -16.324 -5.907 6.086 1.00 90.56 100 LYS A N 1
ATOM 760 C CA . LYS A 1 100 ? -17.373 -6.549 5.284 1.00 90.56 100 LYS A CA 1
ATOM 761 C C . LYS A 1 100 ? -17.236 -6.043 3.847 1.00 90.56 100 LYS A C 1
ATOM 763 O O . LYS A 1 100 ? -17.494 -4.873 3.581 1.00 90.56 100 LYS A O 1
ATOM 768 N N . LEU A 1 101 ? -16.770 -6.900 2.939 1.00 84.62 101 LEU A N 1
ATOM 769 C CA . LEU A 1 101 ? -16.495 -6.544 1.543 1.00 84.62 101 LEU A CA 1
ATOM 770 C C . LEU A 1 101 ? -17.445 -7.262 0.588 1.00 84.62 101 LEU A C 1
ATOM 772 O O . LEU A 1 101 ? -17.743 -8.439 0.776 1.00 84.62 101 LEU A O 1
ATOM 776 N N . ASP A 1 102 ? -17.834 -6.568 -0.480 1.00 91.62 102 ASP A N 1
ATOM 777 C CA . ASP A 1 102 ? -18.495 -7.173 -1.637 1.00 91.62 102 ASP A CA 1
ATOM 778 C C . ASP A 1 102 ? -17.545 -8.188 -2.318 1.00 91.62 102 ASP A C 1
ATOM 780 O O . ASP A 1 102 ? -16.355 -7.878 -2.500 1.00 91.62 102 ASP A O 1
ATOM 784 N N . PRO A 1 103 ? -18.012 -9.389 -2.720 1.00 92.06 103 PRO A N 1
ATOM 785 C CA . PRO A 1 103 ? -17.204 -10.385 -3.428 1.00 92.06 103 PRO A CA 1
ATOM 786 C C . PRO A 1 103 ? -16.406 -9.821 -4.611 1.00 92.06 103 PRO A C 1
ATOM 788 O O . PRO A 1 103 ? -15.247 -10.208 -4.796 1.00 92.06 103 PRO A O 1
ATOM 791 N N . LYS A 1 104 ? -16.953 -8.864 -5.375 1.00 93.12 104 LYS A N 1
ATOM 792 C CA . LYS A 1 104 ? -16.230 -8.242 -6.502 1.00 93.12 104 LYS A CA 1
ATOM 793 C C . LYS A 1 104 ? -14.999 -7.467 -6.028 1.00 93.12 104 LYS A C 1
ATOM 795 O O . LYS A 1 104 ? -13.928 -7.559 -6.630 1.00 93.12 104 LYS A O 1
ATOM 800 N N . VAL A 1 105 ? -15.120 -6.733 -4.921 1.00 92.69 105 VAL A N 1
ATOM 801 C CA . VAL A 1 105 ? -14.009 -5.980 -4.316 1.00 92.69 105 VAL A CA 1
ATOM 802 C C . VAL A 1 105 ? -12.958 -6.935 -3.750 1.00 92.69 105 VAL A C 1
ATOM 804 O O . VAL A 1 105 ? -11.761 -6.723 -3.952 1.00 92.69 105 VAL A O 1
ATOM 807 N N . ALA A 1 106 ? -13.386 -8.023 -3.106 1.00 92.88 106 ALA A N 1
ATOM 808 C CA . ALA A 1 106 ? -12.481 -9.043 -2.585 1.00 92.88 106 ALA A CA 1
ATOM 809 C C . ALA A 1 106 ? -11.665 -9.719 -3.703 1.00 92.88 106 ALA A C 1
ATOM 811 O O . ALA A 1 106 ? -10.447 -9.876 -3.582 1.00 92.88 106 ALA A O 1
ATOM 812 N N . GLN A 1 107 ? -12.300 -10.063 -4.827 1.00 94.94 107 GLN A N 1
ATOM 813 C CA . GLN A 1 107 ? -11.602 -10.576 -6.011 1.00 94.94 107 GLN A CA 1
ATOM 814 C C . GLN A 1 107 ? -10.636 -9.535 -6.592 1.00 94.94 107 GLN A C 1
ATOM 816 O O . GLN A 1 107 ? -9.475 -9.849 -6.866 1.00 94.94 107 GLN A O 1
ATOM 821 N N . ALA A 1 108 ? -11.063 -8.274 -6.704 1.00 95.50 108 ALA A N 1
ATOM 822 C CA . ALA A 1 108 ? -10.211 -7.189 -7.181 1.00 95.50 108 ALA A CA 1
ATOM 823 C C . ALA A 1 108 ? -8.974 -6.963 -6.287 1.00 95.50 108 ALA A C 1
ATOM 825 O O . ALA A 1 108 ? -7.899 -6.647 -6.802 1.00 95.50 108 ALA A O 1
ATOM 826 N N . LEU A 1 109 ? -9.083 -7.159 -4.967 1.00 94.94 109 LEU A N 1
ATOM 827 C CA . LEU A 1 109 ? -7.946 -7.112 -4.037 1.00 94.94 109 LEU A CA 1
ATOM 828 C C . LEU A 1 109 ? -6.954 -8.253 -4.281 1.00 94.94 109 LEU A C 1
ATOM 830 O O . LEU A 1 109 ? -5.743 -8.016 -4.307 1.00 94.94 109 LEU A O 1
ATOM 834 N N . LYS A 1 110 ? -7.450 -9.472 -4.525 1.00 94.69 110 LYS A N 1
ATOM 835 C CA . LYS A 1 110 ? -6.602 -10.617 -4.897 1.00 94.69 110 LYS A CA 1
ATOM 836 C C . LYS A 1 110 ? -5.861 -10.340 -6.209 1.00 94.69 110 LYS A C 1
ATOM 838 O O . LYS A 1 110 ? -4.637 -10.453 -6.252 1.00 94.69 110 LYS A O 1
ATOM 843 N N . LEU A 1 111 ? -6.570 -9.874 -7.240 1.00 95.19 111 LEU A N 1
ATOM 844 C CA . LEU A 1 111 ? -5.970 -9.490 -8.524 1.00 95.19 111 LEU A CA 1
ATOM 845 C C . LEU A 1 111 ? -4.936 -8.372 -8.366 1.00 95.19 111 LEU A C 1
ATOM 847 O O . LEU A 1 111 ? -3.852 -8.444 -8.941 1.00 95.19 111 LEU A O 1
ATOM 851 N N . ARG A 1 112 ? -5.222 -7.358 -7.538 1.00 95.38 112 ARG A N 1
ATOM 852 C CA . ARG A 1 112 ? -4.265 -6.288 -7.228 1.00 95.38 112 ARG A CA 1
ATOM 853 C C . ARG A 1 112 ? -2.969 -6.846 -6.644 1.00 95.38 112 ARG A C 1
ATOM 855 O O . ARG A 1 112 ? -1.908 -6.364 -7.027 1.00 95.38 112 ARG A O 1
ATOM 862 N N . ARG A 1 113 ? -3.034 -7.831 -5.742 1.00 94.69 113 ARG A N 1
ATOM 863 C CA . ARG A 1 113 ? -1.841 -8.464 -5.154 1.00 94.69 113 ARG A CA 1
ATOM 864 C C . ARG A 1 113 ? -0.999 -9.173 -6.219 1.00 94.69 113 ARG A C 1
ATOM 866 O O . ARG A 1 113 ? 0.214 -8.991 -6.231 1.00 94.69 113 ARG A O 1
ATOM 873 N N . VAL A 1 114 ? -1.638 -9.902 -7.135 1.00 94.81 114 VAL A N 1
ATOM 874 C CA . VAL A 1 114 ? -0.961 -10.591 -8.252 1.00 94.81 114 VAL A CA 1
ATOM 875 C C . VAL A 1 114 ? -0.331 -9.599 -9.234 1.00 94.81 114 VAL A C 1
ATOM 877 O O . VAL A 1 114 ? 0.796 -9.785 -9.678 1.00 94.81 114 VAL A O 1
ATOM 880 N N . ILE A 1 115 ? -1.027 -8.511 -9.567 1.00 93.94 115 ILE A N 1
ATOM 881 C CA . ILE A 1 115 ? -0.472 -7.468 -10.440 1.00 93.94 115 ILE A 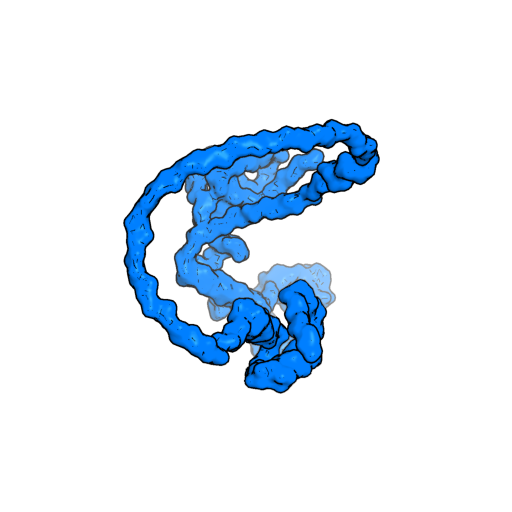CA 1
ATOM 882 C C . ILE A 1 115 ? 0.700 -6.765 -9.746 1.00 93.94 115 ILE A C 1
ATOM 884 O O . ILE A 1 115 ? 1.724 -6.508 -10.374 1.00 93.94 115 ILE A O 1
ATOM 888 N N . ALA A 1 116 ? 0.574 -6.469 -8.449 1.00 93.12 116 ALA A N 1
ATOM 889 C CA . ALA A 1 116 ? 1.616 -5.801 -7.681 1.00 93.12 116 ALA A CA 1
ATOM 890 C C . ALA A 1 116 ? 2.895 -6.641 -7.566 1.00 93.12 116 ALA A C 1
ATOM 892 O O . ALA A 1 116 ? 3.971 -6.059 -7.639 1.00 93.12 116 ALA A O 1
ATOM 893 N N . SER A 1 117 ? 2.796 -7.971 -7.442 1.00 93.38 117 SER A N 1
ATOM 894 C CA . SER A 1 117 ? 3.978 -8.843 -7.379 1.00 93.38 117 SER A CA 1
ATOM 895 C C . SER A 1 117 ? 4.758 -8.900 -8.694 1.00 93.38 117 SER A C 1
ATOM 897 O O . SER A 1 117 ? 5.971 -9.063 -8.677 1.00 93.38 117 SER A O 1
ATOM 899 N N . ARG A 1 118 ? 4.082 -8.724 -9.835 1.00 92.25 118 ARG A N 1
ATOM 900 C CA . ARG A 1 118 ? 4.710 -8.682 -11.169 1.00 92.25 118 ARG A CA 1
ATOM 901 C C . ARG A 1 118 ? 5.246 -7.299 -11.542 1.00 92.25 118 ARG A C 1
ATOM 903 O O . ARG A 1 118 ? 5.987 -7.159 -12.512 1.00 92.25 118 ARG A O 1
ATOM 910 N N . ARG A 1 119 ? 4.814 -6.253 -10.835 1.00 92.69 119 ARG A N 1
ATOM 911 C CA . ARG A 1 119 ? 5.117 -4.866 -11.187 1.00 92.69 119 ARG A CA 1
ATOM 912 C C . ARG A 1 119 ? 6.532 -4.497 -10.727 1.00 92.69 119 ARG A C 1
ATOM 914 O O . ARG A 1 119 ? 6.845 -4.699 -9.556 1.00 92.69 119 ARG A O 1
ATOM 921 N N . PRO A 1 120 ? 7.371 -3.897 -11.590 1.00 92.88 120 PRO A N 1
ATOM 922 C CA . PRO A 1 120 ? 8.680 -3.416 -11.167 1.00 92.88 120 PRO A CA 1
ATOM 923 C C . PRO A 1 120 ? 8.537 -2.261 -10.164 1.00 92.88 120 PRO A C 1
ATOM 925 O O . PRO A 1 120 ? 7.540 -1.539 -10.155 1.00 92.88 120 PRO A O 1
ATOM 928 N N . ALA A 1 121 ? 9.567 -2.043 -9.345 1.00 92.38 121 ALA A N 1
ATOM 929 C CA . ALA A 1 121 ? 9.578 -0.989 -8.325 1.00 92.38 121 ALA A CA 1
ATOM 930 C C . ALA A 1 121 ? 9.600 0.447 -8.893 1.00 92.38 121 ALA A C 1
ATOM 932 O O . ALA A 1 121 ? 9.411 1.395 -8.141 1.00 92.38 121 ALA A O 1
ATOM 933 N N . PHE A 1 122 ? 9.822 0.609 -10.205 1.00 94.44 122 PHE A N 1
ATOM 934 C CA . PHE A 1 122 ? 9.950 1.899 -10.895 1.00 94.44 122 PHE A CA 1
ATOM 935 C C . PHE A 1 122 ? 10.938 2.853 -10.216 1.00 94.44 122 PHE A C 1
ATOM 937 O O . PHE A 1 122 ? 10.570 3.899 -9.687 1.00 94.44 122 PHE A O 1
ATOM 944 N N . ARG A 1 123 ? 12.221 2.499 -10.274 1.00 94.56 123 ARG A N 1
ATOM 945 C CA . ARG A 1 123 ? 13.310 3.332 -9.754 1.00 94.56 123 ARG A CA 1
ATOM 946 C C . ARG A 1 123 ? 13.933 4.205 -10.840 1.00 94.56 123 ARG A C 1
ATOM 948 O O . ARG A 1 123 ? 13.824 3.885 -12.023 1.00 94.56 123 ARG A O 1
ATOM 955 N N . HIS A 1 124 ? 14.601 5.288 -10.445 1.00 94.69 124 HIS A N 1
ATOM 956 C CA . HIS A 1 124 ? 15.355 6.137 -11.373 1.00 94.69 124 HIS A C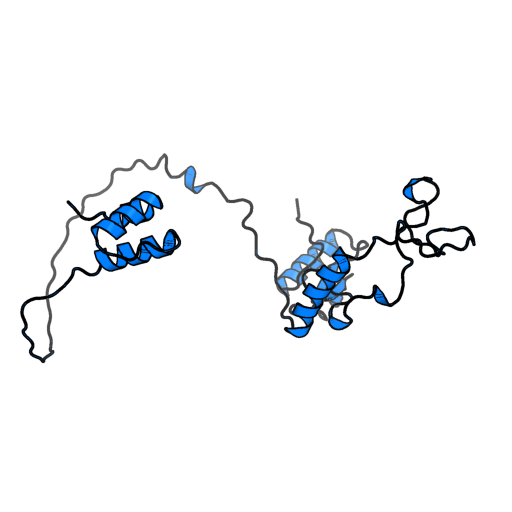A 1
ATOM 957 C C . HIS A 1 124 ? 16.381 5.339 -12.194 1.00 94.69 124 HIS A C 1
ATOM 959 O O . HIS A 1 124 ? 16.932 4.349 -11.717 1.00 94.69 124 HIS A O 1
ATOM 965 N N . GLN A 1 125 ? 16.679 5.769 -13.422 1.00 94.06 125 GLN A N 1
ATOM 966 C CA . GLN A 1 125 ? 17.753 5.149 -14.196 1.00 94.06 125 GLN A CA 1
ATOM 967 C C . GLN A 1 125 ? 19.075 5.241 -13.416 1.00 94.06 125 GLN A C 1
ATOM 969 O O . GLN A 1 125 ? 19.446 6.316 -12.955 1.00 94.06 125 GLN A O 1
ATOM 974 N N . GLU A 1 126 ? 19.775 4.110 -13.280 1.00 93.00 126 GLU A N 1
ATOM 975 C CA . GLU A 1 126 ? 21.087 4.027 -12.614 1.00 93.00 126 GLU A CA 1
ATOM 976 C C . GLU A 1 126 ? 21.100 4.490 -11.144 1.00 93.00 126 GLU A C 1
ATOM 978 O O . GLU A 1 126 ? 22.157 4.819 -10.612 1.00 93.00 126 GLU A O 1
ATOM 983 N N . TRP A 1 127 ? 19.947 4.437 -10.461 1.00 93.88 127 TRP A N 1
ATOM 984 C CA . TRP A 1 127 ? 19.814 4.731 -9.022 1.00 93.88 127 TRP A CA 1
ATOM 985 C C . TRP A 1 127 ? 20.830 3.970 -8.147 1.00 93.88 127 TRP A C 1
ATOM 987 O O . TRP A 1 127 ? 21.319 4.490 -7.157 1.00 93.88 127 TRP A O 1
ATOM 997 N N . PHE A 1 128 ? 21.179 2.741 -8.535 1.00 92.81 128 PHE A N 1
ATOM 998 C CA . PHE A 1 128 ? 22.116 1.882 -7.806 1.00 92.81 128 PHE A CA 1
ATOM 999 C C . PHE A 1 128 ? 23.592 2.208 -8.076 1.00 92.81 128 PHE A C 1
ATOM 1001 O O . PHE A 1 128 ? 24.459 1.741 -7.349 1.00 92.81 128 PHE A O 1
ATOM 1008 N N . ARG A 1 129 ? 23.899 2.952 -9.148 1.00 94.75 129 ARG A N 1
ATOM 1009 C CA . ARG A 1 129 ? 25.281 3.245 -9.564 1.00 94.75 129 ARG A CA 1
ATOM 1010 C C . ARG A 1 129 ? 25.836 4.488 -8.875 1.00 94.75 129 ARG A C 1
ATOM 1012 O O . ARG A 1 129 ? 27.028 4.548 -8.599 1.00 94.75 129 ARG A O 1
ATOM 1019 N N . TYR A 1 130 ? 24.989 5.486 -8.631 1.00 94.12 130 TYR A N 1
ATOM 1020 C CA . TYR A 1 130 ? 25.407 6.781 -8.102 1.00 94.12 130 TYR A CA 1
ATOM 1021 C C . TYR A 1 130 ? 24.539 7.184 -6.914 1.00 94.12 130 TYR A C 1
ATOM 1023 O O . TYR A 1 130 ? 23.343 7.383 -7.084 1.00 94.12 130 TYR A O 1
ATOM 1031 N N . GLN A 1 131 ? 25.144 7.432 -5.751 1.00 92.19 131 GLN A N 1
ATOM 1032 C CA . GLN A 1 131 ? 24.407 7.853 -4.547 1.00 92.19 131 GLN A CA 1
ATOM 1033 C C . GLN A 1 131 ? 23.642 9.176 -4.735 1.00 92.19 131 GLN A C 1
ATOM 1035 O O . GLN A 1 131 ? 22.557 9.354 -4.192 1.00 92.19 131 GLN A O 1
ATOM 1040 N N . ARG A 1 132 ? 24.164 10.090 -5.568 1.00 94.50 132 ARG A N 1
ATOM 1041 C CA . ARG A 1 132 ? 23.468 11.339 -5.941 1.00 94.50 132 ARG A CA 1
ATOM 1042 C C . ARG A 1 132 ? 22.157 11.102 -6.703 1.00 94.50 132 ARG A C 1
ATOM 1044 O O . ARG A 1 132 ? 21.316 11.995 -6.769 1.00 94.50 132 ARG A O 1
ATOM 1051 N N . LEU A 1 133 ? 21.994 9.932 -7.326 1.00 91.94 133 LEU A N 1
ATOM 1052 C CA . LEU A 1 133 ? 20.761 9.533 -7.994 1.00 91.94 133 LEU A CA 1
ATOM 1053 C C . LEU A 1 133 ? 19.890 8.767 -6.994 1.00 91.94 133 LEU A C 1
ATOM 1055 O O . LEU A 1 133 ? 20.133 7.603 -6.708 1.00 91.94 133 LEU A O 1
ATOM 1059 N N . GLY A 1 134 ? 18.849 9.413 -6.473 1.00 92.50 134 GLY A N 1
ATOM 1060 C CA . GLY A 1 134 ? 17.895 8.748 -5.582 1.00 92.50 134 GLY A CA 1
ATOM 1061 C C . GLY A 1 134 ? 17.015 7.707 -6.289 1.00 92.50 134 GLY A C 1
ATOM 1062 O O . GLY A 1 134 ? 16.965 7.617 -7.516 1.00 92.50 134 GLY A O 1
ATOM 1063 N N . GLU A 1 135 ? 16.230 6.960 -5.509 1.00 94.44 135 GLU A N 1
ATOM 1064 C CA . GLU A 1 135 ? 15.320 5.929 -6.037 1.00 94.44 135 GLU A CA 1
ATOM 1065 C C . GLU A 1 135 ? 14.081 6.492 -6.752 1.00 94.44 135 GLU A C 1
ATOM 1067 O O . GLU A 1 135 ? 13.418 5.780 -7.507 1.00 94.44 135 GLU A O 1
ATOM 1072 N N . LYS A 1 136 ? 13.760 7.774 -6.547 1.00 95.19 136 LYS A N 1
ATOM 1073 C CA . LYS A 1 136 ? 12.552 8.413 -7.082 1.00 95.19 136 LYS A CA 1
ATOM 1074 C C . LYS A 1 136 ? 12.532 8.379 -8.612 1.00 95.19 136 LYS A C 1
ATOM 1076 O O . LYS A 1 136 ? 13.394 8.967 -9.258 1.00 95.19 136 LYS A O 1
ATOM 1081 N N . TRP A 1 137 ? 11.497 7.763 -9.187 1.00 95.06 137 TRP A N 1
ATOM 1082 C CA . TRP A 1 137 ? 11.303 7.693 -10.636 1.00 95.06 137 TRP A CA 1
ATOM 1083 C C . TRP A 1 137 ? 11.442 9.063 -11.323 1.00 95.06 137 TRP A C 1
ATOM 1085 O O . TRP A 1 137 ? 10.818 10.049 -10.915 1.00 95.06 137 TRP A O 1
ATOM 1095 N N . ARG A 1 138 ? 12.202 9.102 -12.422 1.00 94.31 138 ARG A N 1
ATOM 1096 C CA . ARG A 1 138 ? 12.204 10.195 -13.404 1.00 94.31 138 ARG A CA 1
ATOM 1097 C C . ARG A 1 138 ? 12.136 9.590 -14.794 1.00 94.31 138 ARG A C 1
ATOM 1099 O O . ARG A 1 138 ? 12.740 8.550 -15.043 1.00 94.31 138 ARG A O 1
ATOM 1106 N N . ASN A 1 139 ? 11.420 10.264 -15.689 1.00 94.38 139 ASN A N 1
ATOM 1107 C CA . ASN A 1 139 ? 11.329 9.836 -17.076 1.00 94.38 139 ASN A CA 1
ATOM 1108 C C . ASN A 1 139 ? 12.717 9.933 -17.746 1.00 94.38 139 ASN A C 1
ATOM 1110 O O . ASN A 1 139 ? 13.278 11.035 -17.760 1.00 94.38 139 ASN A O 1
ATOM 1114 N N . PRO A 1 140 ? 13.294 8.832 -18.268 1.00 95.19 140 PRO A N 1
ATOM 1115 C CA . PRO A 1 140 ? 14.584 8.880 -18.946 1.00 95.19 140 PRO A CA 1
ATOM 1116 C C . PRO A 1 140 ? 14.469 9.681 -20.246 1.00 95.19 140 PRO A C 1
ATOM 1118 O O . PRO A 1 140 ? 13.681 9.345 -21.121 1.00 95.19 140 PRO A O 1
ATOM 1121 N N . LYS A 1 141 ? 15.267 10.745 -20.376 1.00 94.88 141 LYS A N 1
ATOM 1122 C CA . LYS A 1 141 ? 15.212 11.652 -21.538 1.00 94.88 141 LYS A CA 1
ATOM 1123 C C . LYS A 1 141 ? 16.250 11.343 -22.618 1.00 94.88 141 LYS A C 1
ATOM 1125 O O . LYS A 1 141 ? 16.038 11.660 -23.780 1.00 94.88 141 LYS A O 1
ATOM 1130 N N . GLY A 1 142 ? 17.385 10.747 -22.249 1.00 95.19 142 GLY A N 1
ATOM 1131 C CA . GLY A 1 142 ? 18.502 10.540 -23.174 1.00 95.19 142 GLY A CA 1
ATOM 1132 C C . GLY A 1 142 ? 18.137 9.622 -24.343 1.00 95.19 142 GLY A C 1
ATOM 1133 O O . GLY A 1 142 ? 17.560 8.554 -24.133 1.00 95.19 142 GLY A O 1
ATOM 1134 N N . MET A 1 143 ? 18.526 9.995 -25.565 1.00 94.56 143 MET A N 1
ATOM 1135 C CA . MET A 1 143 ? 18.274 9.199 -26.779 1.00 94.56 143 MET A CA 1
ATOM 1136 C C . MET A 1 143 ? 18.937 7.817 -26.727 1.00 94.56 143 MET A C 1
ATOM 1138 O O . MET A 1 143 ? 18.412 6.834 -27.243 1.00 94.56 143 MET A O 1
ATOM 1142 N N . HIS A 1 144 ? 20.091 7.715 -26.066 1.00 95.38 144 HIS A N 1
ATOM 1143 C CA . HIS A 1 144 ? 20.818 6.454 -25.906 1.00 95.38 144 HIS A CA 1
ATOM 1144 C C . HIS A 1 144 ? 20.392 5.661 -24.664 1.00 95.38 144 HIS A C 1
ATOM 1146 O O . HIS A 1 144 ? 20.920 4.570 -24.424 1.00 95.38 144 HIS A O 1
ATOM 1152 N N . SER A 1 145 ? 19.434 6.170 -23.877 1.00 95.31 145 SER A N 1
ATOM 1153 C CA . SER A 1 145 ? 18.936 5.447 -22.710 1.00 95.31 145 SER A CA 1
ATOM 1154 C C . SER A 1 145 ? 18.251 4.156 -23.147 1.00 95.31 145 SER A C 1
ATOM 1156 O O . SER A 1 145 ? 17.300 4.143 -23.926 1.00 95.31 145 SER A O 1
ATOM 1158 N N . LYS A 1 146 ? 18.738 3.043 -22.602 1.00 94.81 146 LYS A N 1
ATOM 1159 C CA . LYS A 1 146 ? 18.210 1.704 -22.877 1.00 94.81 146 LYS A CA 1
ATOM 1160 C C . LYS A 1 146 ? 16.827 1.497 -22.249 1.00 94.81 146 LYS A C 1
ATOM 1162 O O . LYS A 1 146 ? 16.043 0.721 -22.777 1.00 94.81 146 LYS A O 1
ATOM 1167 N N . ILE A 1 147 ? 16.523 2.221 -21.166 1.00 95.00 147 ILE A N 1
ATOM 1168 C CA . ILE A 1 147 ? 15.185 2.242 -20.555 1.00 95.00 147 ILE A CA 1
ATOM 1169 C C . ILE A 1 147 ? 14.217 3.020 -21.456 1.00 95.00 147 ILE A C 1
ATOM 1171 O O . ILE A 1 147 ? 13.145 2.512 -21.756 1.00 95.00 147 ILE A O 1
ATOM 1175 N N . HIS A 1 148 ? 14.610 4.210 -21.937 1.00 95.06 148 HIS A N 1
ATOM 1176 C CA . HIS A 1 148 ? 13.797 5.001 -22.876 1.00 95.06 148 HIS A CA 1
ATOM 1177 C C . HIS A 1 148 ? 13.510 4.222 -24.168 1.00 95.06 148 HIS A C 1
ATOM 1179 O O . HIS A 1 148 ? 12.393 4.222 -24.665 1.00 95.06 148 HIS A O 1
ATOM 1185 N N . ARG A 1 149 ? 14.502 3.489 -24.679 1.00 94.75 149 ARG A N 1
ATOM 1186 C CA . ARG A 1 149 ? 14.363 2.636 -25.866 1.00 94.75 149 ARG A CA 1
ATOM 1187 C C . ARG A 1 149 ? 13.716 1.266 -25.598 1.00 94.75 149 ARG A C 1
ATOM 1189 O O . ARG A 1 149 ? 13.716 0.437 -26.498 1.00 94.75 149 ARG A O 1
ATOM 1196 N N . HIS A 1 150 ? 13.206 1.008 -24.389 1.00 93.75 150 HIS A N 1
ATOM 1197 C CA . HIS A 1 150 ? 12.485 -0.222 -24.029 1.00 93.75 150 HIS A CA 1
ATOM 1198 C C . HIS A 1 150 ? 13.241 -1.539 -24.304 1.00 93.75 150 HIS A C 1
ATOM 1200 O O . HIS A 1 150 ? 12.661 -2.527 -24.748 1.00 93.75 150 HIS A O 1
ATOM 1206 N N . PHE A 1 151 ? 14.546 -1.585 -24.025 1.00 94.75 151 PHE A N 1
ATOM 1207 C CA . PHE A 1 151 ? 15.310 -2.832 -24.141 1.00 94.75 151 PHE A CA 1
ATOM 1208 C C . PHE A 1 151 ? 14.867 -3.854 -23.078 1.00 94.75 151 PHE A C 1
ATOM 1210 O O . PHE A 1 151 ? 14.842 -3.529 -21.895 1.00 94.75 151 PHE A O 1
ATOM 1217 N N . GLY A 1 152 ? 14.615 -5.109 -23.474 1.00 92.12 152 GLY A N 1
ATOM 1218 C CA . GLY A 1 152 ? 14.009 -6.133 -22.603 1.00 92.12 152 GLY A CA 1
ATOM 1219 C C . GLY A 1 152 ? 14.806 -6.532 -21.351 1.00 92.12 152 GLY A C 1
ATOM 1220 O O . GLY A 1 152 ? 14.221 -6.972 -20.369 1.00 92.12 152 GLY A O 1
ATOM 1221 N N . TYR A 1 153 ? 16.128 -6.328 -21.335 1.00 92.81 153 TYR A N 1
ATOM 1222 C CA . TYR A 1 153 ? 16.965 -6.568 -20.147 1.00 92.81 153 TYR A CA 1
ATOM 1223 C C . TYR A 1 153 ? 16.913 -5.421 -19.121 1.00 92.81 153 TYR A C 1
ATOM 1225 O O . TYR A 1 153 ? 17.557 -5.475 -18.068 1.00 92.81 153 TYR A O 1
ATOM 1233 N N . ARG A 1 154 ? 16.205 -4.331 -19.434 1.00 93.38 154 ARG A N 1
ATOM 1234 C CA . ARG A 1 154 ? 15.982 -3.199 -18.535 1.00 93.38 154 ARG A CA 1
ATOM 1235 C C . ARG A 1 154 ? 14.515 -3.156 -18.096 1.00 93.38 154 ARG A C 1
ATOM 1237 O O . ARG A 1 154 ? 13.641 -3.554 -18.858 1.00 93.38 154 ARG A O 1
ATOM 1244 N N . PRO A 1 155 ? 14.220 -2.645 -16.885 1.00 91.38 155 PRO A N 1
ATOM 1245 C CA . PRO A 1 155 ? 12.841 -2.433 -16.466 1.00 91.38 155 PRO A CA 1
ATOM 1246 C C . PRO A 1 155 ? 12.117 -1.477 -17.417 1.00 91.38 155 PRO A C 1
ATOM 1248 O O . PRO A 1 155 ? 12.679 -0.459 -17.825 1.00 91.38 155 PRO A O 1
ATOM 1251 N N . ASN A 1 156 ? 10.858 -1.781 -17.715 1.00 92.06 156 ASN A N 1
ATOM 1252 C CA . ASN A 1 156 ? 10.010 -0.924 -18.534 1.00 92.06 156 ASN A CA 1
ATOM 1253 C C . ASN A 1 156 ? 9.665 0.398 -17.832 1.00 92.06 156 ASN A C 1
ATOM 1255 O O . ASN A 1 156 ? 9.565 0.481 -16.605 1.00 92.06 156 ASN A O 1
ATOM 1259 N N . VAL A 1 157 ? 9.419 1.423 -18.649 1.00 94.00 157 VAL A N 1
ATOM 1260 C CA . VAL A 1 157 ? 8.903 2.730 -18.222 1.00 94.00 157 VAL A CA 1
ATOM 1261 C C . VAL A 1 157 ? 7.476 2.577 -17.661 1.00 94.00 157 VAL A C 1
ATOM 1263 O O . VAL A 1 157 ? 6.694 1.785 -18.197 1.00 94.00 157 VAL A O 1
ATOM 1266 N N . PRO A 1 158 ? 7.095 3.325 -16.605 1.00 95.38 158 PRO A N 1
ATOM 1267 C CA . PRO A 1 158 ? 5.722 3.383 -16.130 1.00 95.38 158 PRO A CA 1
ATOM 1268 C C . PRO A 1 158 ? 4.755 3.779 -17.246 1.00 95.38 158 PRO A C 1
ATOM 1270 O O . PRO A 1 158 ? 4.934 4.788 -17.922 1.00 95.38 158 PRO A O 1
ATOM 1273 N N . SER A 1 159 ? 3.688 3.005 -17.384 1.00 93.81 159 SER A N 1
ATOM 1274 C CA . SER A 1 159 ? 2.608 3.218 -18.346 1.00 93.81 159 SER A CA 1
ATOM 1275 C C . SER A 1 159 ? 1.247 2.978 -17.686 1.00 93.81 159 SER A C 1
ATOM 1277 O O . SER A 1 159 ? 1.154 2.424 -16.585 1.00 93.81 159 SER A O 1
ATOM 1279 N N . ILE A 1 160 ? 0.169 3.382 -18.365 1.00 94.69 160 ILE A N 1
ATOM 1280 C CA . ILE A 1 160 ? -1.213 3.234 -17.874 1.00 94.69 160 ILE A CA 1
ATOM 1281 C C . ILE A 1 160 ? -1.562 1.756 -17.616 1.00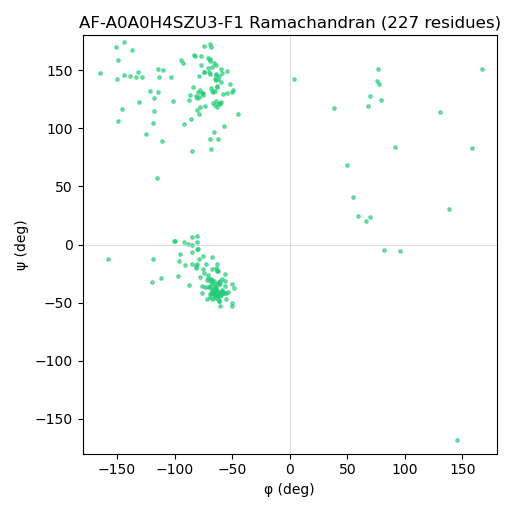 94.69 160 ILE A C 1
ATOM 1283 O O . ILE A 1 160 ? -2.316 1.468 -16.687 1.00 94.69 160 ILE A O 1
ATOM 1287 N N . GLY A 1 161 ? -0.957 0.821 -18.358 1.00 92.31 161 GLY A N 1
ATOM 1288 C CA . GLY A 1 161 ? -1.187 -0.623 -18.223 1.00 92.31 161 GLY A CA 1
ATOM 1289 C C . GLY A 1 161 ? -0.754 -1.222 -16.878 1.00 92.31 161 GLY A C 1
ATOM 1290 O O . GLY A 1 161 ? -1.280 -2.249 -16.467 1.00 92.31 161 GLY A O 1
ATOM 1291 N N . TYR A 1 162 ? 0.134 -0.559 -16.129 1.00 93.19 162 TYR A N 1
ATOM 1292 C CA . TYR A 1 162 ? 0.554 -1.011 -14.791 1.00 93.19 162 TYR A CA 1
ATOM 1293 C C . TYR A 1 162 ? -0.427 -0.649 -13.669 1.00 93.19 162 TYR A C 1
ATOM 1295 O O . TYR A 1 162 ? -0.162 -0.877 -12.479 1.00 93.19 162 TYR A O 1
ATOM 1303 N N . ARG A 1 163 ? -1.546 -0.017 -14.017 1.00 93.50 163 ARG A N 1
ATOM 1304 C CA . ARG A 1 163 ? -2.564 0.415 -13.068 1.00 93.50 163 ARG A CA 1
ATOM 1305 C C . ARG A 1 163 ? -3.380 -0.796 -12.592 1.00 93.50 163 ARG A C 1
ATOM 1307 O O . ARG A 1 163 ? -3.882 -1.575 -13.387 1.00 93.50 163 ARG A O 1
ATOM 1314 N N . GLY A 1 164 ? -3.550 -0.932 -11.275 1.00 92.50 164 GLY A N 1
ATOM 1315 C CA . GLY A 1 164 ? -4.383 -1.992 -10.690 1.00 92.50 164 GLY A CA 1
ATOM 1316 C C . GLY A 1 164 ? -5.896 -1.746 -10.843 1.00 92.50 164 GLY A C 1
ATOM 1317 O O . GLY A 1 164 ? -6.298 -0.626 -11.196 1.00 92.50 164 GLY A O 1
ATOM 1318 N N . PRO A 1 165 ? -6.742 -2.744 -10.512 1.00 95.25 165 PRO A N 1
ATOM 1319 C CA . PRO A 1 165 ? -8.202 -2.662 -10.618 1.00 95.25 165 PRO A CA 1
ATOM 1320 C C . PRO A 1 165 ? -8.772 -1.417 -9.930 1.00 95.25 165 PRO A C 1
ATOM 1322 O O . PRO A 1 165 ? -8.339 -1.065 -8.832 1.00 95.25 165 PRO A O 1
ATOM 1325 N N . LYS A 1 166 ? -9.747 -0.740 -10.558 1.00 94.00 166 LYS A N 1
ATOM 1326 C CA . LYS A 1 166 ? -10.330 0.512 -10.030 1.00 94.00 166 LYS A CA 1
ATOM 1327 C C . LYS A 1 166 ? -10.977 0.303 -8.656 1.00 94.00 166 LYS A C 1
ATOM 1329 O O . LYS A 1 166 ? -10.712 1.095 -7.761 1.00 94.00 166 LYS A O 1
ATOM 1334 N N . ALA A 1 167 ? -11.733 -0.784 -8.486 1.00 93.50 167 ALA A N 1
ATOM 1335 C CA . ALA A 1 167 ? -12.457 -1.097 -7.251 1.00 93.50 167 ALA A CA 1
ATOM 1336 C C . ALA A 1 167 ? -11.543 -1.305 -6.028 1.00 93.50 167 ALA A C 1
ATOM 1338 O O . ALA A 1 167 ? -11.913 -0.953 -4.917 1.00 93.50 167 ALA A O 1
ATOM 1339 N N . ALA A 1 168 ? -10.335 -1.842 -6.228 1.00 93.44 168 ALA A N 1
ATOM 1340 C CA . ALA A 1 168 ? -9.392 -2.134 -5.146 1.00 93.44 168 ALA A CA 1
ATOM 1341 C C . ALA A 1 168 ? -8.296 -1.068 -4.976 1.00 93.44 168 ALA A C 1
ATOM 1343 O O . ALA A 1 168 ? -7.363 -1.246 -4.184 1.00 93.44 168 ALA A O 1
ATOM 1344 N N . ARG A 1 169 ? -8.337 0.018 -5.754 1.00 93.00 169 ARG A N 1
ATOM 1345 C CA . ARG A 1 169 ? -7.309 1.063 -5.734 1.00 93.00 169 ARG A CA 1
ATOM 1346 C C . ARG A 1 169 ? -7.489 1.947 -4.502 1.00 93.00 169 ARG A C 1
ATOM 1348 O O . ARG A 1 169 ? -8.583 2.425 -4.248 1.00 93.00 169 ARG A O 1
ATOM 1355 N N . GLY A 1 170 ? -6.407 2.179 -3.760 1.00 91.19 170 GLY A N 1
ATOM 1356 C CA . GLY A 1 170 ? -6.432 3.011 -2.549 1.00 91.19 170 GLY A CA 1
ATOM 1357 C C . GLY A 1 170 ? -6.912 2.296 -1.280 1.00 91.19 170 GLY A C 1
ATOM 1358 O O . GLY A 1 170 ? -6.825 2.875 -0.207 1.00 91.19 170 GLY A O 1
ATOM 1359 N N . LEU A 1 171 ? -7.354 1.037 -1.369 1.00 94.75 171 LEU A N 1
ATOM 1360 C CA . LEU A 1 171 ? -7.658 0.229 -0.184 1.00 94.75 171 LEU A CA 1
ATOM 1361 C C . LEU A 1 171 ? -6.372 -0.240 0.521 1.00 94.75 171 LEU A C 1
ATOM 1363 O O . LEU A 1 171 ? -5.353 -0.509 -0.132 1.00 94.75 171 LEU A O 1
ATOM 1367 N N . HIS A 1 172 ? -6.428 -0.396 1.839 1.00 94.88 172 HIS A N 1
ATOM 1368 C CA . HIS A 1 172 ? -5.390 -1.052 2.633 1.00 94.88 172 HIS A CA 1
ATOM 1369 C C . HIS A 1 172 ? -5.287 -2.543 2.234 1.00 94.88 172 HIS A C 1
ATOM 1371 O O . HIS A 1 172 ? -6.277 -3.112 1.769 1.00 94.88 172 HIS A O 1
ATOM 1377 N N . PRO A 1 173 ? -4.141 -3.233 2.404 1.00 91.88 173 PRO A N 1
ATOM 1378 C CA . PRO A 1 173 ? -4.032 -4.668 2.116 1.00 91.88 173 PRO A CA 1
ATOM 1379 C C . PRO A 1 173 ? -5.037 -5.547 2.874 1.00 91.88 173 PRO A C 1
ATOM 1381 O O . PRO A 1 173 ? -5.407 -6.607 2.381 1.00 91.88 173 PRO A O 1
ATOM 1384 N N . SER A 1 174 ? -5.521 -5.097 4.037 1.00 91.25 174 SER A N 1
ATOM 1385 C CA . SER A 1 174 ? -6.609 -5.772 4.763 1.00 91.25 174 SER A CA 1
ATOM 1386 C C . SER A 1 174 ? -7.996 -5.557 4.144 1.00 91.25 174 SER A C 1
ATOM 1388 O O . SER A 1 174 ? -8.954 -6.175 4.592 1.00 91.25 174 SER A O 1
ATOM 1390 N N . GLY A 1 175 ? -8.117 -4.653 3.170 1.00 92.62 175 GLY A N 1
ATOM 1391 C CA . GLY A 1 175 ? -9.348 -4.316 2.461 1.00 92.62 175 GLY A CA 1
ATOM 1392 C C . GLY A 1 175 ? -10.117 -3.104 2.990 1.00 92.62 175 GLY A C 1
ATOM 1393 O O . GLY A 1 175 ? -11.075 -2.695 2.347 1.00 92.62 175 GLY A O 1
ATOM 1394 N N . PHE A 1 176 ? -9.698 -2.495 4.104 1.00 95.06 176 PHE A N 1
ATOM 1395 C CA . PHE A 1 176 ? -10.314 -1.256 4.595 1.00 95.06 176 PHE A CA 1
ATOM 1396 C C . PHE A 1 176 ? -9.979 -0.065 3.696 1.00 95.06 176 PHE A C 1
ATOM 1398 O O . PHE A 1 176 ? -8.877 0.021 3.145 1.00 95.06 176 PHE A O 1
ATOM 1405 N N . ARG A 1 177 ? -10.897 0.896 3.603 1.00 94.56 177 ARG A N 1
ATOM 1406 C CA . ARG A 1 177 ? -10.576 2.242 3.123 1.00 94.56 177 ARG A CA 1
ATOM 1407 C C . ARG A 1 177 ? -9.945 3.033 4.265 1.00 94.56 177 ARG A C 1
ATOM 1409 O O . ARG A 1 177 ? -10.512 3.111 5.349 1.00 94.56 177 ARG A O 1
ATOM 1416 N N . GLU A 1 178 ? -8.769 3.595 4.028 1.00 94.62 178 GLU A N 1
ATOM 1417 C CA . GLU A 1 178 ? -8.077 4.381 5.048 1.00 94.62 178 GLU A CA 1
ATOM 1418 C C . GLU A 1 178 ? -8.693 5.776 5.163 1.00 94.62 178 GLU A C 1
ATOM 1420 O O . GLU A 1 178 ? -8.899 6.448 4.150 1.00 94.62 178 GLU A O 1
ATOM 1425 N N . VAL A 1 179 ? -8.945 6.207 6.396 1.00 95.56 179 VAL A N 1
ATOM 1426 C CA . VAL A 1 179 ? -9.326 7.580 6.737 1.00 95.56 179 VAL A CA 1
ATOM 1427 C C . VAL A 1 179 ? -8.244 8.153 7.638 1.00 95.56 179 VAL A C 1
ATOM 1429 O O . VAL A 1 179 ? -7.876 7.539 8.640 1.00 95.56 179 VAL A O 1
ATOM 1432 N N . LEU A 1 180 ? -7.694 9.302 7.253 1.00 95.44 180 LEU A N 1
ATOM 1433 C CA . LEU A 1 180 ? -6.719 10.019 8.067 1.00 95.44 180 LEU A CA 1
ATOM 1434 C C . LEU A 1 180 ? -7.465 10.775 9.171 1.00 95.44 180 LEU A C 1
ATOM 1436 O O . LEU A 1 180 ? -8.395 11.509 8.859 1.00 95.44 180 LEU A O 1
ATOM 1440 N N . VAL A 1 181 ? -7.057 10.578 10.425 1.00 96.25 181 VAL A N 1
ATOM 1441 C CA . VAL A 1 181 ? -7.717 11.147 11.609 1.00 96.25 181 VAL A CA 1
ATOM 1442 C C . VAL A 1 181 ? -6.739 12.004 12.407 1.00 96.25 181 VAL A C 1
ATOM 1444 O O . VAL A 1 181 ? -5.622 11.570 12.716 1.00 96.25 181 VAL A O 1
ATOM 1447 N N . HIS A 1 182 ? -7.178 13.203 12.775 1.00 95.38 182 HIS A N 1
ATOM 1448 C CA . HIS A 1 182 ? -6.438 14.178 13.573 1.00 95.38 182 HIS A CA 1
ATOM 1449 C C . HIS A 1 182 ? -7.038 14.405 14.966 1.00 95.38 182 HIS A C 1
ATOM 1451 O O . HIS A 1 182 ? -6.309 14.759 15.894 1.00 95.38 182 HIS A O 1
ATOM 1457 N N . ASN A 1 183 ? -8.351 14.226 15.124 1.00 94.25 183 ASN A N 1
ATOM 1458 C CA . ASN A 1 183 ? -9.093 14.517 16.352 1.00 94.25 183 ASN A CA 1
ATOM 1459 C C . ASN A 1 183 ? -10.224 13.497 16.594 1.00 94.25 183 ASN A C 1
ATOM 1461 O O . ASN A 1 183 ? -10.489 12.632 15.765 1.00 94.25 183 ASN A O 1
ATOM 1465 N N . LEU A 1 184 ? -10.889 13.607 17.747 1.00 93.75 184 LEU A N 1
ATOM 1466 C CA . LEU A 1 184 ? -11.983 12.714 18.149 1.00 93.75 184 LEU A CA 1
ATOM 1467 C C . LEU A 1 184 ? -13.248 12.870 17.292 1.00 93.75 184 LEU A C 1
ATOM 1469 O O . LEU A 1 184 ? -13.936 11.884 17.045 1.00 93.75 184 LEU A O 1
ATOM 1473 N N . ARG A 1 185 ? -13.539 14.084 16.808 1.00 93.81 185 ARG A N 1
ATOM 1474 C CA . ARG A 1 185 ? -14.744 14.371 16.008 1.00 93.81 185 ARG A CA 1
ATOM 1475 C C . ARG A 1 185 ? -14.705 13.647 14.666 1.00 93.81 185 ARG A C 1
ATOM 1477 O O . ARG A 1 185 ? -15.698 13.094 14.215 1.00 93.81 185 ARG A O 1
ATOM 1484 N N . GLU A 1 186 ? -13.525 13.572 14.061 1.00 92.81 186 GLU A N 1
ATOM 1485 C CA . GLU A 1 186 ? -13.303 12.849 12.808 1.00 92.81 186 GLU A CA 1
ATOM 1486 C C . GLU A 1 186 ? -13.555 11.336 12.925 1.00 92.81 186 GLU A C 1
ATOM 1488 O O . GLU A 1 186 ? -13.752 10.686 11.902 1.00 92.81 186 GLU A O 1
ATOM 1493 N N . LEU A 1 187 ? -13.608 10.765 14.138 1.00 92.62 187 LEU A N 1
ATOM 1494 C CA . LEU A 1 187 ? -13.985 9.361 14.340 1.00 92.62 187 LEU A CA 1
ATOM 1495 C C . LEU A 1 187 ? -15.489 9.104 14.186 1.00 92.62 187 LEU A C 1
ATOM 1497 O O . LEU A 1 187 ? -15.883 7.961 13.986 1.00 92.62 187 LEU A O 1
ATOM 1501 N N . GLU A 1 188 ? -16.341 10.120 14.325 1.00 91.06 188 GLU A N 1
ATOM 1502 C CA . GLU A 1 188 ? -17.803 9.956 14.271 1.00 91.06 188 GLU A CA 1
ATOM 1503 C C . GLU A 1 188 ? -18.311 9.662 12.857 1.00 91.06 188 GLU A C 1
ATOM 1505 O O . GLU A 1 188 ? -19.277 8.927 12.696 1.00 91.06 188 GLU A O 1
ATOM 1510 N N . GLY A 1 189 ? -17.632 10.176 11.829 1.00 89.25 189 GLY A N 1
ATOM 1511 C CA . GLY A 1 189 ? -18.011 9.973 10.428 1.00 89.25 189 GLY A CA 1
ATOM 1512 C C . GLY A 1 189 ? -17.492 8.677 9.794 1.00 89.25 189 GLY A C 1
ATOM 1513 O O . GLY A 1 189 ? -17.598 8.523 8.577 1.00 89.25 189 GLY A O 1
ATOM 1514 N N . ILE A 1 190 ? -16.870 7.779 10.567 1.00 93.31 190 ILE A N 1
ATOM 1515 C CA . ILE A 1 190 ? -16.188 6.588 10.041 1.00 93.31 190 ILE A CA 1
ATOM 1516 C C . ILE A 1 190 ? -17.062 5.348 10.213 1.00 93.31 190 ILE A C 1
ATOM 1518 O O . ILE A 1 190 ? -17.386 4.959 11.330 1.00 93.31 190 ILE A O 1
ATOM 1522 N N . ASP A 1 191 ? -17.336 4.652 9.107 1.00 93.56 191 ASP A N 1
ATOM 1523 C CA . ASP A 1 191 ? -18.030 3.361 9.119 1.00 93.56 191 ASP A CA 1
ATOM 1524 C C . ASP A 1 191 ? -17.083 2.208 9.515 1.00 93.56 191 ASP A C 1
ATOM 1526 O O . ASP A 1 191 ? -16.248 1.806 8.691 1.00 93.56 191 ASP A O 1
ATOM 1530 N N . PRO A 1 192 ? -17.246 1.555 10.687 1.00 91.25 192 PRO A N 1
ATOM 1531 C CA . PRO A 1 192 ? -16.301 0.536 11.172 1.00 91.25 192 PRO A CA 1
ATOM 1532 C C . PRO A 1 192 ? -16.204 -0.708 10.274 1.00 91.25 192 PRO A C 1
ATOM 1534 O O . PRO A 1 192 ? -15.219 -1.444 10.288 1.00 91.25 192 PRO A O 1
ATOM 1537 N N . LYS A 1 193 ? -17.247 -0.969 9.475 1.00 91.56 193 LYS A N 1
ATOM 1538 C CA . LYS A 1 193 ? -17.343 -2.146 8.597 1.00 91.56 193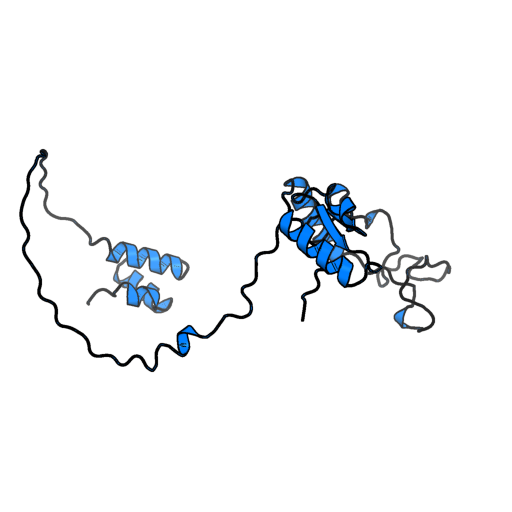 LYS A CA 1
ATOM 1539 C C . LYS A 1 193 ? -16.521 -2.007 7.313 1.00 91.56 193 LYS A C 1
ATOM 1541 O O . LYS A 1 193 ? -16.115 -3.024 6.754 1.00 91.56 193 LYS A O 1
ATOM 1546 N N . VAL A 1 194 ? -16.312 -0.780 6.833 1.00 92.00 194 VAL A N 1
ATOM 1547 C CA . VAL A 1 194 ? -15.721 -0.490 5.510 1.00 92.00 194 VAL A CA 1
ATOM 1548 C C . VAL A 1 194 ? -14.426 0.306 5.638 1.00 92.00 194 VAL A C 1
ATOM 1550 O O . VAL A 1 194 ? -13.501 0.140 4.836 1.00 92.00 194 VAL A O 1
ATOM 1553 N N . GLN A 1 195 ? -14.336 1.156 6.656 1.00 94.81 195 GLN A N 1
ATOM 1554 C CA . GLN A 1 195 ? -13.264 2.119 6.835 1.00 94.81 195 GLN A CA 1
ATOM 1555 C C . GLN A 1 195 ? -12.427 1.787 8.074 1.00 94.81 195 GLN A C 1
ATOM 1557 O O . GLN A 1 195 ? -12.904 1.189 9.035 1.00 94.81 195 GLN A O 1
ATOM 1562 N N . ALA A 1 196 ? -11.151 2.161 8.029 1.00 94.94 196 ALA A N 1
ATOM 1563 C CA . ALA A 1 196 ? -10.235 2.069 9.157 1.00 94.94 196 ALA A CA 1
ATOM 1564 C C . ALA A 1 196 ? -9.560 3.421 9.380 1.00 94.94 196 ALA A C 1
ATOM 1566 O O . ALA A 1 196 ? -9.220 4.123 8.423 1.00 94.94 196 ALA A O 1
ATOM 1567 N N . ALA A 1 197 ? -9.327 3.753 10.645 1.00 95.56 197 ALA A N 1
ATOM 1568 C CA . ALA A 1 197 ? -8.682 4.994 11.033 1.00 95.56 197 ALA A CA 1
ATOM 1569 C C . ALA A 1 197 ? -7.153 4.856 10.971 1.00 95.56 197 ALA A C 1
ATOM 1571 O O . ALA A 1 197 ? -6.562 3.886 11.455 1.00 95.56 197 ALA A O 1
ATOM 1572 N N . ARG A 1 198 ? -6.492 5.863 10.403 1.00 95.69 198 ARG A N 1
ATOM 1573 C CA . ARG A 1 198 ? -5.048 6.072 10.491 1.00 95.69 198 ARG A CA 1
ATOM 1574 C C . ARG A 1 198 ? -4.814 7.396 11.200 1.00 95.69 198 ARG A C 1
ATOM 1576 O O . ARG A 1 198 ? -5.147 8.448 10.667 1.00 95.69 198 ARG A O 1
ATOM 1583 N N . ILE A 1 199 ? -4.210 7.353 12.380 1.00 96.25 199 ILE A N 1
ATOM 1584 C CA . ILE A 1 199 ? -3.935 8.565 13.152 1.00 96.25 199 ILE A CA 1
ATOM 1585 C C . ILE A 1 199 ? -2.758 9.301 12.511 1.00 96.25 199 ILE A C 1
ATOM 1587 O O . ILE A 1 199 ? -1.707 8.692 12.280 1.00 96.25 199 ILE A O 1
ATOM 1591 N N . ALA A 1 200 ? -2.909 10.594 12.237 1.00 96.50 200 ALA A N 1
ATOM 1592 C CA . ALA A 1 200 ? -1.849 11.402 11.646 1.00 96.50 200 ALA A CA 1
ATOM 1593 C C . ALA A 1 200 ? -0.579 11.437 12.522 1.00 96.50 200 ALA A C 1
ATOM 1595 O O . ALA A 1 200 ? -0.630 11.308 13.747 1.00 96.50 200 ALA A O 1
ATOM 1596 N N . GLY A 1 201 ? 0.585 11.608 11.886 1.00 94.12 201 GLY A N 1
ATOM 1597 C CA . GLY A 1 201 ? 1.878 11.650 12.584 1.00 94.12 201 GLY A CA 1
ATOM 1598 C C . GLY A 1 201 ? 2.064 12.883 13.475 1.00 94.12 201 GLY A C 1
ATOM 1599 O O . GLY A 1 201 ? 2.850 12.839 14.410 1.00 94.12 201 GLY A O 1
ATOM 1600 N N . THR A 1 202 ? 1.311 13.955 13.217 1.00 95.38 202 THR A N 1
ATOM 1601 C CA . THR A 1 202 ? 1.344 15.212 13.982 1.00 95.38 202 THR A CA 1
ATOM 1602 C C . THR A 1 202 ? 0.579 15.147 15.306 1.00 95.38 202 THR A C 1
ATOM 1604 O O . THR A 1 202 ? 0.708 16.047 16.131 1.00 95.38 202 THR A O 1
ATOM 1607 N N . VAL A 1 203 ? -0.230 14.105 15.529 1.00 95.88 203 VAL A N 1
ATOM 1608 C CA . VAL A 1 203 ? -0.997 13.943 16.770 1.00 95.88 203 VAL A CA 1
ATOM 1609 C C . VAL A 1 203 ? -0.068 13.429 17.869 1.00 95.88 203 VAL A C 1
ATOM 1611 O O . VAL A 1 203 ? 0.484 12.333 17.753 1.00 95.88 203 VAL A O 1
ATOM 1614 N N . GLY A 1 204 ? 0.088 14.214 18.936 1.00 94.25 204 GLY A N 1
ATOM 1615 C CA . GLY A 1 204 ? 0.908 13.855 20.097 1.00 94.25 204 GLY A CA 1
ATOM 1616 C C . GLY A 1 204 ? 0.320 12.711 20.927 1.00 94.25 204 GLY A C 1
ATOM 1617 O O . GLY A 1 204 ? -0.887 12.470 20.889 1.00 94.25 204 GLY A O 1
ATOM 1618 N N . THR A 1 205 ? 1.169 12.025 21.699 1.00 93.25 205 THR A N 1
ATOM 1619 C CA . THR A 1 205 ? 0.847 10.771 22.408 1.00 93.25 205 THR A CA 1
ATOM 1620 C C . THR A 1 205 ? -0.443 10.853 23.217 1.00 93.25 205 THR A C 1
ATOM 1622 O O . THR A 1 205 ? -1.332 10.050 22.971 1.00 93.25 205 THR A O 1
ATOM 1625 N N . ARG A 1 206 ? -0.615 11.878 24.063 1.00 92.94 206 ARG A N 1
ATOM 1626 C CA . ARG A 1 206 ? -1.831 12.069 24.875 1.00 92.94 206 ARG A CA 1
ATOM 1627 C C . ARG A 1 206 ? -3.124 11.990 24.049 1.00 92.94 206 ARG A C 1
ATOM 1629 O O . ARG A 1 206 ? -3.980 11.159 24.319 1.00 92.94 206 ARG A O 1
ATOM 1636 N N . LYS A 1 207 ? -3.221 12.778 22.971 1.00 94.12 207 LYS A N 1
ATOM 1637 C CA . LYS A 1 207 ? -4.389 12.755 22.070 1.00 94.12 207 LYS A CA 1
ATOM 1638 C C . LYS A 1 207 ? -4.520 11.432 21.318 1.00 94.12 207 LYS A C 1
ATOM 1640 O O . LYS A 1 207 ? -5.626 11.018 20.994 1.00 94.12 207 LYS A O 1
ATOM 1645 N N . ARG A 1 208 ? -3.407 10.757 21.004 1.00 94.94 208 ARG A N 1
ATOM 1646 C CA . ARG A 1 208 ? -3.461 9.434 20.360 1.00 94.94 208 ARG A CA 1
ATOM 1647 C C . ARG A 1 208 ? -4.095 8.394 21.274 1.00 94.94 208 ARG A C 1
ATOM 1649 O O . ARG A 1 208 ? -4.760 7.514 20.742 1.00 94.94 208 ARG A O 1
ATOM 1656 N N . LEU A 1 209 ? -3.860 8.455 22.582 1.00 93.31 209 LEU A N 1
ATOM 1657 C CA . LEU A 1 209 ? -4.455 7.528 23.549 1.00 93.31 209 LEU A CA 1
ATOM 1658 C C . LEU A 1 209 ? -5.964 7.756 23.638 1.00 93.31 209 LEU A C 1
ATOM 1660 O O . LEU A 1 209 ? -6.731 6.821 23.436 1.00 93.31 209 LEU A O 1
ATOM 1664 N N . GLU A 1 210 ? -6.381 9.018 23.759 1.00 94.31 210 GLU A N 1
ATOM 1665 C CA . GLU A 1 210 ? -7.796 9.416 23.722 1.00 94.31 210 GLU A CA 1
ATOM 1666 C C . GLU A 1 210 ? -8.494 8.924 22.437 1.00 94.31 210 GLU A C 1
ATOM 1668 O O . GLU A 1 210 ? -9.559 8.312 22.485 1.00 94.31 210 GLU A O 1
ATOM 1673 N N . ILE A 1 211 ? -7.866 9.123 21.270 1.00 95.00 211 ILE A N 1
ATOM 1674 C CA . ILE A 1 211 ? -8.390 8.658 19.974 1.00 95.00 211 ILE A CA 1
ATOM 1675 C C . ILE A 1 211 ? -8.455 7.129 19.906 1.00 95.00 211 ILE A C 1
ATOM 1677 O O . ILE A 1 211 ? -9.386 6.587 19.317 1.00 95.00 211 ILE A O 1
ATOM 1681 N N . GLN A 1 212 ? -7.476 6.423 20.471 1.00 94.38 212 GLN A N 1
ATOM 1682 C CA . GLN A 1 212 ? -7.461 4.960 20.475 1.00 94.38 212 GLN A CA 1
ATOM 1683 C C . GLN A 1 212 ? -8.549 4.378 21.375 1.00 94.38 212 GLN A C 1
ATOM 1685 O O . GLN A 1 212 ? -9.223 3.445 20.944 1.00 94.38 212 GLN A O 1
ATOM 1690 N N . ALA A 1 213 ? -8.747 4.945 22.567 1.00 93.69 213 ALA A N 1
ATOM 1691 C CA . ALA A 1 213 ? -9.821 4.559 23.476 1.00 93.69 213 ALA A CA 1
ATOM 1692 C C . ALA A 1 213 ? -11.193 4.773 22.816 1.00 93.69 213 ALA A C 1
ATOM 1694 O O . ALA A 1 213 ? -11.949 3.819 22.638 1.0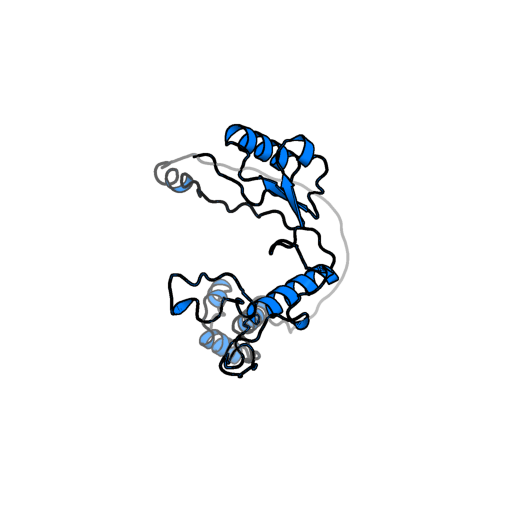0 93.69 213 ALA A O 1
ATOM 1695 N N . ALA A 1 214 ? -11.450 5.978 22.294 1.00 94.19 214 ALA A N 1
ATOM 1696 C CA . ALA A 1 214 ? -12.702 6.291 21.603 1.00 94.19 214 ALA A CA 1
ATOM 1697 C C . ALA A 1 214 ? -12.925 5.437 20.337 1.00 94.19 214 ALA A C 1
ATOM 1699 O O . ALA A 1 214 ? -14.056 5.097 19.988 1.00 94.19 214 ALA A O 1
ATOM 1700 N N . ALA A 1 215 ? -11.857 5.076 19.616 1.00 93.94 215 ALA A N 1
ATOM 1701 C CA . ALA A 1 215 ? -11.960 4.180 18.467 1.00 93.94 215 ALA A CA 1
ATOM 1702 C C . ALA A 1 215 ? -12.279 2.737 18.886 1.00 93.94 215 ALA A C 1
ATOM 1704 O O . ALA A 1 215 ? -13.037 2.068 18.183 1.00 93.94 215 ALA A O 1
ATOM 1705 N N . ALA A 1 216 ? -11.734 2.265 20.011 1.00 91.81 216 ALA A N 1
ATOM 1706 C CA . ALA A 1 216 ? -12.023 0.942 20.554 1.00 91.81 216 ALA A CA 1
ATOM 1707 C C . ALA A 1 216 ? -13.491 0.824 20.985 1.00 91.81 216 ALA A C 1
ATOM 1709 O O . ALA A 1 216 ? -14.150 -0.138 20.597 1.00 91.81 216 ALA A O 1
ATOM 1710 N N . GLU A 1 217 ? -14.023 1.839 21.671 1.00 92.69 217 GLU A N 1
ATOM 1711 C CA . GLU A 1 217 ? -15.443 1.926 22.045 1.00 92.69 217 GLU A CA 1
ATOM 1712 C C . GLU A 1 217 ? -16.367 1.864 20.820 1.00 92.69 217 GLU A C 1
ATOM 1714 O O . GLU A 1 217 ? -17.368 1.151 20.813 1.00 92.69 217 GLU A O 1
ATOM 1719 N N . LYS A 1 218 ? -15.998 2.555 19.734 1.00 90.81 218 LYS A N 1
ATOM 1720 C CA . LYS A 1 218 ? -16.750 2.553 18.466 1.00 90.81 218 LYS A CA 1
ATOM 1721 C C . LYS A 1 218 ? -16.496 1.314 17.595 1.00 90.81 218 LYS A C 1
ATOM 1723 O O . LYS A 1 218 ? -17.086 1.186 16.520 1.00 90.81 218 LYS A O 1
ATOM 1728 N N . GLY A 1 219 ? -15.592 0.418 17.998 1.00 90.44 219 GLY A N 1
ATOM 1729 C CA . GLY A 1 219 ? -15.188 -0.752 17.212 1.00 90.44 219 GLY A CA 1
ATOM 1730 C C . GLY A 1 219 ? -14.449 -0.415 15.907 1.00 90.44 219 GLY A C 1
ATOM 1731 O O . GLY A 1 219 ? -14.401 -1.235 14.986 1.00 90.44 219 GLY A O 1
ATOM 1732 N N . ILE A 1 220 ? -13.878 0.788 15.794 1.00 93.06 220 ILE A N 1
ATOM 1733 C CA . ILE A 1 220 ? -13.119 1.235 14.623 1.00 93.06 220 ILE A CA 1
ATOM 1734 C C . ILE A 1 220 ? -11.692 0.692 14.712 1.00 93.06 220 ILE A C 1
ATOM 1736 O O . ILE A 1 220 ? -10.965 0.907 15.682 1.00 93.06 220 ILE A O 1
ATOM 1740 N N . ARG A 1 221 ? -11.230 0.037 13.644 1.00 93.06 221 ARG A N 1
ATOM 1741 C CA . ARG A 1 221 ? -9.847 -0.444 13.573 1.00 93.06 221 ARG A CA 1
ATOM 1742 C C . ARG A 1 221 ? -8.872 0.713 13.343 1.00 93.06 221 ARG A C 1
ATOM 1744 O O . ARG A 1 221 ? -8.890 1.335 12.282 1.00 93.06 221 ARG A O 1
ATOM 1751 N N . VAL A 1 222 ? -7.949 0.912 14.282 1.00 94.50 222 VAL A N 1
ATOM 1752 C CA . VAL A 1 222 ? -6.797 1.813 14.126 1.00 94.50 222 VAL A CA 1
ATOM 1753 C C . VAL A 1 222 ? -5.628 1.062 13.477 1.00 94.50 222 VAL A C 1
ATOM 1755 O O . VAL A 1 222 ? -5.209 0.011 13.960 1.00 94.50 222 VAL A O 1
ATOM 1758 N N . LEU A 1 223 ? -5.100 1.572 12.360 1.00 93.62 223 LEU A N 1
ATOM 1759 C CA . LEU A 1 223 ? -4.027 0.911 11.598 1.00 93.62 223 LEU A CA 1
ATOM 1760 C C . LEU A 1 223 ? -2.645 1.050 12.247 1.00 93.62 223 LEU A C 1
ATOM 1762 O O . LEU A 1 223 ? -1.838 0.129 12.172 1.00 93.62 223 LEU A O 1
ATOM 1766 N N . ASN A 1 224 ? -2.376 2.195 12.871 1.00 93.44 224 ASN A N 1
ATOM 1767 C CA . ASN A 1 224 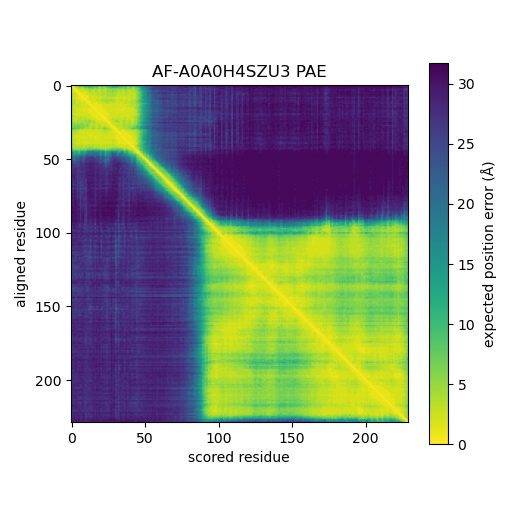? -1.113 2.535 13.526 1.00 93.44 224 ASN A CA 1
ATOM 1768 C C . ASN A 1 224 ? -1.309 2.706 15.040 1.00 93.44 224 ASN A C 1
ATOM 1770 O O . ASN A 1 224 ? -1.049 3.780 15.597 1.00 93.44 224 ASN A O 1
ATOM 1774 N N . ARG A 1 225 ? -1.820 1.644 15.677 1.00 89.75 225 ARG A N 1
ATOM 1775 C CA . ARG A 1 225 ? -1.978 1.555 17.133 1.00 89.75 225 ARG A CA 1
ATOM 1776 C C . ARG A 1 225 ? -0.599 1.595 17.803 1.00 89.75 225 ARG A C 1
ATOM 1778 O O . ARG A 1 225 ? 0.352 1.044 17.253 1.00 89.75 225 ARG A O 1
ATOM 1785 N N . ARG A 1 226 ? -0.496 2.278 18.942 1.00 86.94 226 ARG A N 1
ATOM 1786 C CA . ARG A 1 226 ? 0.676 2.214 19.825 1.00 86.94 226 ARG A CA 1
ATOM 1787 C C . ARG A 1 226 ? 0.218 1.571 21.122 1.00 86.94 226 ARG A C 1
ATOM 1789 O O . ARG A 1 226 ? -0.835 1.954 21.621 1.00 86.94 226 ARG A O 1
ATOM 1796 N N . GLU A 1 227 ? 0.966 0.592 21.591 1.00 79.81 227 GLU A N 1
ATOM 1797 C CA . GLU A 1 227 ? 0.766 0.029 22.922 1.00 79.81 227 GLU A CA 1
ATOM 1798 C C . GLU A 1 227 ? 1.407 0.983 23.935 1.00 79.81 227 GLU A C 1
ATOM 1800 O O . GLU A 1 227 ? 2.361 1.696 23.603 1.00 79.81 227 GLU A O 1
ATOM 1805 N N . GLU A 1 228 ? 0.781 1.099 25.102 1.00 73.25 228 GLU A N 1
ATOM 1806 C CA . GLU A 1 228 ? 1.373 1.779 26.248 1.00 73.25 228 GLU A CA 1
ATOM 1807 C C . GLU A 1 228 ? 2.321 0.768 26.896 1.00 73.25 228 GLU A C 1
ATOM 1809 O O . GLU A 1 228 ? 1.872 -0.296 27.319 1.00 73.25 228 GLU A O 1
ATOM 1814 N N . GLU A 1 229 ? 3.615 1.078 26.883 1.00 50.22 229 GLU A N 1
ATOM 1815 C CA . GLU A 1 229 ? 4.597 0.517 27.817 1.00 50.22 229 GLU A CA 1
ATOM 1816 C C . GLU A 1 229 ? 4.816 1.530 28.943 1.00 50.22 229 GLU A C 1
ATOM 1818 O O . GLU A 1 229 ? 4.824 2.751 28.630 1.00 50.22 229 GLU A O 1
#

InterPro domains:
  IPR001515 Large ribosomal subunit protein eL32 [PF01655] (120-224)
  IPR001515 Large ribosomal subunit protein eL32 [PTHR23413] (108-226)
  IPR001515 Large ribosomal subunit protein eL32 [SM01393] (119-224)
  IPR001515 Large ribosomal subunit protein eL32 [cd00513] (120-224)
  IPR003034 SAP domain [SM00513] (9-43)
  IPR023654 Large ribosomal subunit protein eL32, archaea [MF_00810] (103-225)
  IPR023654 Large ribosomal subunit protein eL32, archaea [NF006332] (101-228)
  IPR036351 Large ribosomal subunit protein eL32 superfamily [SSF52042] (103-226)
  IPR036361 SAP domain superfamily [G3DSA:1.10.720.30] (1-60)

Nearest PDB structures (foldseek):
  2qa4-assembly1_Y  TM=9.812E-01  e=6.866E-13  Haloarcula marismortui
  1ffk-assembly1_V  TM=9.571E-01  e=4.829E-11  Haloarcula marismortui
  9e7f-assembly1_Ab  TM=9.623E-01  e=4.829E-11  Pyrobaculum calidifontis JCM 11548
  4v6u-assembly1_Bb  TM=9.114E-01  e=1.194E-11  Pyrococcus furiosus DSM 3638
  4adx-assembly1_Y  TM=9.805E-01  e=1.954E-10  Methanothermobacter thermautotrophicus str. Delta H

Organism: NCBI:txid1665186

pLDDT: mean 78.98, std 24.86, range [22.89, 96.5]

Secondary structure (DSSP, 8-state):
-PPPPHHHHHH--HHHHHHHHHHTT----S-HHHHHHHHHHHHHS----S---------------------------TTSSTTTS----TT--PPPPPP---HHHHHHHHHHHHHHHHS---PPTTTTT-TTS-SS------TT-TTTTT-TTSPPPP-GGGPPPSTTTTB-TTSPEEEEE-SSGGGTT--TTTEEEEE-TTS-HHHHHHHHHHHHHTTPPBTT-----

Mean predicted aligned error: 18.12 Å